Protein AF-A0A6B2XAQ6-F1 (afdb_monomer)

Radius of gyration: 24.89 Å; Cα contacts (8 Å, |Δi|>4): 214; chains: 1; bounding box: 82×46×69 Å

Secondary structure (DSSP, 8-state):
-EEEEETTEEEEE-HHHHHHHHHHHHHHHHHHHHHHHHSS-GGGTS---S---S--HHHHHHHHHHHHHTT-STT-----PPPHHHHHHHHHHHTT--HHHHHHHTT--HHHHHHHHHHHHHHHT-SSHHHHHHHHHHTTSS-GGGS---PPPS---HHHHHHHHHHHHTSSPPPPHHHHHHHHHH-TTTTS-HHHHHHHHHHTTSS-GGGSPP---TTTTTS----GGGS--PPPPP-

pLDDT: mean 72.74, std 19.46, range [31.67, 96.75]

Foldseek 3Di:
DDWDQDPNDTDDDDPVVVVVVVVVVVVVVVVVVVVVVVPPDPVVVPDPPDDDPDDPPVVVVVVVVVVVVVCDDPPDRPLPDQDPLLLQLLLCLLLQHDLVRSCVVVVHDSVVSVVSLVSLCLSLLHDDSLLSNLSCVLVVVHDLVPRPDPADPPDFPPVNLVVLLCVNQVVDDADDPVVLVVVCVVGVLSVGHSNNSSSNCVNVVVDDSVSHDDNPVPVVVVPPPDPPVPPDDDDDDDD

Nearest PDB structures (foldseek):
  6jqs-assembly1_A  TM=9.851E-01  e=3.508E-02  Paenisporosarcina sp. TG-14
  7x1k-assembly1_B  TM=9.589E-01  e=3.331E-02  Listeria monocytogenes
  6ugl-assembly1_A  TM=8.948E-01  e=4.544E-02  Vibrio cholerae O1 str. 2010EL-1786
  2q0o-assembly1_B  TM=6.899E-01  e=3.003E-02  Sinorhizobium fredii NGR234
  3qp6-assembly1_A-2  TM=7.424E-01  e=7.242E-02  Chromobacterium violaceum

Mean predicted aligned error: 17.5 Å

Sequence (239 aa):
MVFNKDRGRWQRRCRPCALARKRKYYQRQAEARARMARVRPWWEQLEWTGPHRADNPWKRTRRRKRSAQNYKVNGHPIAYKVSAQQVLYLQGLADGLTLDEIAERENVTLNTVHNGLGEARIKYGVSSNAAAVAQGLKRGVLKADRVTARRLPARVPRAAVEDVRALVRGERLPHKAHAARIWQTLDPLMSWTEAHAVSVLWAAGRLTSRHVPQTRNRYRRRRTKPTEDAATWKAPAHL

Structure (mmCIF, N/CA/C/O backbone):
data_AF-A0A6B2XAQ6-F1
#
_entry.id   AF-A0A6B2XAQ6-F1
#
loop_
_atom_site.group_PDB
_atom_site.id
_atom_site.type_symbol
_atom_site.label_atom_id
_atom_site.label_alt_id
_atom_site.label_comp_id
_atom_site.label_asym_id
_atom_site.label_entity_id
_atom_site.label_seq_id
_atom_site.pdbx_PDB_ins_code
_atom_site.Cartn_x
_atom_site.Cartn_y
_atom_site.Cartn_z
_atom_site.occupancy
_atom_site.B_iso_or_equiv
_atom_site.auth_seq_id
_atom_site.auth_comp_id
_atom_site.auth_asym_id
_atom_site.auth_atom_id
_atom_site.pdbx_PDB_model_num
ATOM 1 N N . MET A 1 1 ? 9.030 -10.945 -39.520 1.00 64.69 1 MET A N 1
ATOM 2 C CA . MET A 1 1 ? 9.994 -10.014 -38.875 1.00 64.69 1 MET A CA 1
ATOM 3 C C . MET A 1 1 ? 9.793 -10.039 -37.364 1.00 64.69 1 MET A C 1
ATOM 5 O O . MET A 1 1 ? 8.713 -10.420 -36.940 1.00 64.69 1 MET A O 1
ATOM 9 N N . VAL A 1 2 ? 10.799 -9.685 -36.557 1.00 75.56 2 VAL A N 1
ATOM 10 C CA . VAL A 1 2 ? 10.688 -9.631 -35.084 1.00 75.56 2 VAL A CA 1
ATOM 11 C C . VAL A 1 2 ? 11.048 -8.226 -34.607 1.00 75.56 2 VAL A C 1
ATOM 13 O O . VAL A 1 2 ? 12.069 -7.674 -35.026 1.00 75.56 2 VAL A O 1
ATOM 16 N N . PHE A 1 3 ? 10.217 -7.658 -33.735 1.00 70.81 3 PHE A N 1
ATOM 17 C CA . PHE A 1 3 ? 10.512 -6.413 -33.033 1.00 70.81 3 PHE A CA 1
ATOM 18 C C . PHE A 1 3 ? 11.277 -6.735 -31.760 1.00 70.81 3 PHE A C 1
ATOM 20 O O . PHE A 1 3 ? 10.849 -7.574 -30.969 1.00 70.81 3 PHE A O 1
ATOM 27 N N . ASN A 1 4 ? 12.423 -6.093 -31.569 1.00 70.50 4 ASN A N 1
ATOM 28 C CA . ASN A 1 4 ? 13.203 -6.270 -30.354 1.00 70.50 4 ASN A CA 1
ATOM 29 C C . ASN A 1 4 ? 13.675 -4.911 -29.843 1.00 70.50 4 ASN A C 1
ATOM 31 O O . ASN A 1 4 ? 14.058 -4.044 -30.634 1.00 70.50 4 ASN A O 1
ATOM 35 N N . LYS A 1 5 ? 13.620 -4.725 -28.525 1.00 70.44 5 LYS A N 1
ATOM 36 C CA . LYS A 1 5 ? 14.019 -3.481 -27.871 1.00 70.44 5 LYS A CA 1
ATOM 37 C C . LYS A 1 5 ? 15.501 -3.578 -27.523 1.00 70.44 5 LYS A C 1
ATOM 39 O O . LYS A 1 5 ? 15.894 -4.390 -26.690 1.00 70.44 5 LYS A O 1
ATOM 44 N N . ASP A 1 6 ? 16.324 -2.766 -28.175 1.00 72.75 6 ASP A N 1
ATOM 45 C CA . ASP A 1 6 ? 17.773 -2.728 -27.976 1.00 72.75 6 ASP A CA 1
ATOM 46 C C . ASP A 1 6 ? 18.192 -1.314 -27.569 1.00 72.75 6 ASP A C 1
ATOM 48 O O . ASP A 1 6 ? 17.862 -0.344 -28.251 1.00 72.75 6 ASP A O 1
ATOM 52 N N . ARG A 1 7 ? 18.871 -1.184 -26.420 1.00 73.88 7 ARG A N 1
ATOM 53 C CA . ARG A 1 7 ? 19.277 0.109 -25.825 1.00 73.88 7 ARG A CA 1
ATOM 54 C C . ARG A 1 7 ? 18.156 1.165 -25.803 1.00 73.88 7 ARG A C 1
ATOM 56 O O . ARG A 1 7 ? 18.383 2.338 -26.074 1.00 73.88 7 ARG A O 1
ATOM 63 N N . GLY A 1 8 ? 16.930 0.733 -25.512 1.00 75.19 8 GLY A N 1
ATOM 64 C CA . GLY A 1 8 ? 15.763 1.614 -25.422 1.00 75.19 8 GLY A CA 1
ATOM 65 C C . GLY A 1 8 ? 15.059 1.923 -26.748 1.00 75.19 8 GLY A C 1
ATOM 66 O O . GLY A 1 8 ? 13.958 2.459 -26.698 1.00 75.19 8 GLY A O 1
ATOM 67 N N . ARG A 1 9 ? 15.603 1.533 -27.911 1.00 76.44 9 ARG A N 1
ATOM 68 C CA . ARG A 1 9 ? 14.954 1.733 -29.221 1.00 76.44 9 ARG A CA 1
ATOM 69 C C . ARG A 1 9 ? 14.379 0.428 -29.765 1.00 76.44 9 ARG A C 1
ATOM 71 O O . ARG A 1 9 ? 14.998 -0.633 -29.656 1.00 76.44 9 ARG A O 1
ATOM 78 N N . TRP A 1 10 ? 13.199 0.506 -30.371 1.00 79.25 10 TRP A N 1
ATOM 79 C CA . TRP A 1 10 ? 12.602 -0.617 -31.089 1.00 79.25 10 TRP A CA 1
ATOM 80 C C . TRP A 1 10 ? 13.261 -0.763 -32.454 1.00 79.25 10 TRP A C 1
ATOM 82 O O . TRP A 1 10 ? 13.276 0.172 -33.247 1.00 79.25 10 TRP A O 1
ATOM 92 N N . GLN A 1 11 ? 13.812 -1.942 -32.730 1.00 82.06 11 GLN A N 1
ATOM 93 C CA . GLN A 1 11 ? 14.412 -2.249 -34.023 1.00 82.06 11 GLN A CA 1
ATOM 94 C C . GLN A 1 11 ? 13.675 -3.415 -34.674 1.00 82.06 11 GLN A C 1
ATOM 96 O O . GLN A 1 11 ? 13.443 -4.451 -34.040 1.00 82.06 11 GLN A O 1
ATOM 101 N N . ARG A 1 12 ? 13.341 -3.259 -35.959 1.00 84.50 12 ARG A N 1
ATOM 102 C CA . ARG A 1 12 ? 12.874 -4.363 -36.800 1.00 84.50 12 ARG A CA 1
ATOM 103 C C . ARG A 1 12 ? 14.077 -5.179 -37.241 1.00 84.50 12 ARG A C 1
ATOM 105 O O . ARG A 1 12 ? 15.042 -4.638 -37.772 1.00 84.50 12 ARG A O 1
ATOM 112 N N . ARG A 1 13 ? 14.031 -6.491 -37.015 1.00 79.12 13 ARG A N 1
ATOM 113 C CA . ARG A 1 13 ? 15.065 -7.414 -37.493 1.00 79.12 13 ARG A CA 1
ATOM 114 C C . ARG A 1 13 ? 14.444 -8.634 -38.151 1.00 79.12 13 ARG A C 1
ATOM 116 O O . ARG A 1 13 ? 13.340 -9.073 -37.809 1.00 79.12 13 ARG A O 1
ATOM 123 N N . CYS A 1 14 ? 15.191 -9.214 -39.083 1.00 89.56 14 CYS A N 1
ATOM 124 C CA . CYS A 1 14 ? 14.870 -10.522 -39.626 1.00 89.56 14 CYS A CA 1
ATOM 125 C C . CYS A 1 14 ? 14.908 -11.581 -38.501 1.00 89.56 14 CYS A C 1
ATOM 127 O O . CYS A 1 14 ? 15.696 -11.467 -37.556 1.00 89.56 14 CYS A O 1
ATOM 129 N N . ARG A 1 15 ? 14.049 -12.608 -38.564 1.00 81.06 15 ARG A N 1
ATOM 130 C CA . ARG A 1 15 ? 13.982 -13.661 -37.529 1.00 81.06 15 ARG A CA 1
ATOM 131 C C . ARG A 1 15 ? 15.334 -14.386 -37.346 1.00 81.06 15 ARG A C 1
ATOM 133 O O . ARG A 1 15 ? 15.758 -14.504 -36.194 1.00 81.06 15 ARG A O 1
ATOM 140 N N . PRO A 1 16 ? 16.068 -14.763 -38.413 1.00 89.44 16 PRO A N 1
ATOM 141 C CA . PRO A 1 16 ? 17.423 -15.314 -38.286 1.00 89.44 16 PRO A CA 1
ATOM 142 C C . PRO A 1 16 ? 18.398 -14.371 -37.563 1.00 89.44 16 PRO A C 1
ATOM 144 O O . PRO A 1 16 ? 19.118 -14.785 -36.655 1.00 89.44 16 PRO A O 1
ATOM 147 N N . CYS A 1 17 ? 18.349 -13.076 -37.885 1.00 85.94 17 CYS A N 1
ATOM 148 C CA . CYS A 1 17 ? 19.189 -12.032 -37.301 1.00 85.94 17 CYS A CA 1
ATOM 149 C C . CYS A 1 17 ? 18.971 -11.899 -35.782 1.00 85.94 17 CYS A C 1
ATOM 151 O O . CYS A 1 17 ? 19.918 -11.740 -35.007 1.00 85.94 17 CYS A O 1
ATOM 153 N N . ALA A 1 18 ? 17.711 -11.965 -35.338 1.00 79.50 18 ALA A N 1
ATOM 154 C CA . ALA A 1 18 ? 17.356 -11.916 -33.922 1.00 79.50 18 ALA A CA 1
ATOM 155 C C . ALA A 1 18 ? 17.836 -13.171 -33.171 1.00 79.50 18 ALA A C 1
ATOM 157 O O . ALA A 1 18 ? 18.378 -13.062 -32.067 1.00 79.50 18 ALA A O 1
ATOM 158 N N . LEU A 1 19 ? 17.693 -14.351 -33.785 1.00 83.62 19 LEU A N 1
ATOM 159 C CA . LEU A 1 19 ? 18.130 -15.625 -33.211 1.00 83.62 19 LEU A CA 1
ATOM 160 C C . LEU A 1 19 ? 19.656 -15.713 -33.081 1.00 83.62 19 LEU A C 1
ATOM 162 O O . LEU A 1 19 ? 20.149 -16.071 -32.011 1.00 83.62 19 LEU A O 1
ATOM 166 N N . ALA A 1 20 ? 20.410 -15.318 -34.111 1.00 87.75 20 ALA A N 1
ATOM 167 C CA . ALA A 1 20 ? 21.874 -15.304 -34.078 1.00 87.75 20 ALA A CA 1
ATOM 168 C C . ALA A 1 20 ? 22.415 -14.402 -32.956 1.00 87.75 20 ALA A C 1
ATOM 170 O O . ALA A 1 20 ? 23.333 -14.771 -32.220 1.00 87.75 20 ALA A O 1
ATOM 171 N N . ARG A 1 21 ? 21.797 -13.233 -32.756 1.00 82.69 21 ARG A N 1
ATOM 172 C CA . ARG A 1 21 ? 22.172 -12.319 -31.672 1.00 82.69 21 ARG A CA 1
ATOM 173 C C . ARG A 1 21 ? 21.822 -12.873 -30.291 1.00 82.69 21 ARG A C 1
ATOM 175 O O . ARG A 1 21 ? 22.625 -12.743 -29.369 1.00 82.69 21 ARG A O 1
ATOM 182 N N . LYS A 1 22 ? 20.657 -13.515 -30.152 1.00 81.94 22 LYS A N 1
ATOM 183 C CA . LYS A 1 22 ? 20.241 -14.181 -28.909 1.00 81.94 22 LYS A CA 1
ATOM 184 C C . LYS A 1 22 ? 21.219 -15.303 -28.532 1.00 81.94 22 LYS A C 1
ATOM 186 O O . LYS A 1 22 ? 21.624 -15.378 -27.376 1.00 81.94 22 LYS A O 1
ATOM 191 N N . ARG A 1 23 ? 21.684 -16.096 -29.508 1.00 90.56 23 ARG A N 1
ATOM 192 C CA . ARG A 1 23 ? 22.744 -17.106 -29.313 1.00 90.56 23 ARG A CA 1
ATOM 193 C C . ARG A 1 23 ? 24.054 -16.475 -28.825 1.00 90.56 23 ARG A C 1
ATOM 195 O O . ARG A 1 23 ? 24.547 -16.876 -27.776 1.00 90.56 23 ARG A O 1
ATOM 202 N N . LYS A 1 24 ? 24.550 -15.422 -29.494 1.00 90.19 24 LYS A N 1
ATOM 203 C CA . LYS A 1 24 ? 25.762 -14.688 -29.062 1.00 90.19 24 LYS A CA 1
ATOM 204 C C . LYS A 1 24 ? 25.646 -14.124 -27.640 1.00 90.19 24 LYS A C 1
ATOM 206 O O . LYS A 1 24 ? 26.621 -14.130 -26.897 1.00 90.19 24 LYS A O 1
ATOM 211 N N . TYR A 1 25 ? 24.468 -13.636 -27.242 1.00 85.69 25 TYR A N 1
ATOM 212 C CA . TYR A 1 25 ? 24.235 -13.143 -25.880 1.00 85.69 25 TYR A CA 1
ATOM 213 C C . TYR A 1 25 ? 24.382 -14.251 -24.829 1.00 85.69 25 TYR A C 1
ATOM 215 O O . TYR A 1 25 ? 25.097 -14.067 -23.843 1.00 85.69 25 TYR A O 1
ATOM 223 N N . TYR A 1 26 ? 23.742 -15.405 -25.044 1.00 86.06 26 TYR A N 1
ATOM 224 C CA . TYR A 1 26 ? 23.856 -16.531 -24.115 1.00 86.06 26 TYR A CA 1
ATOM 225 C C . TYR A 1 26 ? 25.260 -17.126 -24.088 1.00 86.06 26 TYR A C 1
ATOM 227 O O . TYR A 1 26 ? 25.729 -17.486 -23.014 1.00 86.06 26 TYR A O 1
ATOM 235 N N . GLN A 1 27 ? 25.951 -17.156 -25.227 1.00 91.56 27 GLN A N 1
ATOM 236 C CA . GLN A 1 27 ? 27.343 -17.590 -25.299 1.00 91.56 27 GLN A CA 1
ATOM 237 C C . GLN A 1 27 ? 28.254 -16.689 -24.454 1.00 91.56 27 GLN A C 1
ATOM 239 O O . GLN A 1 27 ? 28.968 -17.190 -23.593 1.00 91.56 27 GLN A O 1
ATOM 244 N N . ARG A 1 28 ? 28.128 -15.358 -24.570 1.00 89.25 28 ARG A N 1
ATOM 245 C CA . ARG A 1 28 ? 28.861 -14.413 -23.704 1.00 89.25 28 ARG A CA 1
ATOM 246 C C . ARG A 1 28 ? 28.524 -14.582 -22.223 1.00 89.25 28 ARG A C 1
ATOM 248 O O . ARG A 1 28 ? 29.402 -14.443 -21.378 1.00 89.25 28 ARG A O 1
ATOM 255 N N . GLN A 1 29 ? 27.266 -14.874 -21.883 1.00 85.81 29 GLN A N 1
ATOM 256 C CA . GLN A 1 29 ? 26.908 -15.190 -20.497 1.00 85.81 29 GLN A CA 1
ATOM 257 C C . GLN A 1 29 ? 27.551 -16.496 -20.018 1.00 85.81 29 GLN A C 1
ATOM 259 O O . GLN A 1 29 ? 28.002 -16.556 -18.875 1.00 85.81 29 GLN A O 1
ATOM 264 N N . ALA A 1 30 ? 27.585 -17.531 -20.858 1.00 82.69 30 ALA A N 1
ATOM 265 C CA . ALA A 1 30 ? 28.213 -18.807 -20.539 1.00 82.69 30 ALA A CA 1
ATOM 266 C C . ALA A 1 30 ? 29.727 -18.642 -20.348 1.00 82.69 30 ALA A C 1
ATOM 268 O O . ALA A 1 30 ? 30.262 -19.094 -19.341 1.00 82.69 30 ALA A O 1
ATOM 269 N N . GLU A 1 31 ? 30.392 -17.901 -21.233 1.00 88.00 31 GLU A N 1
ATOM 270 C CA . GLU A 1 31 ? 31.812 -17.549 -21.124 1.00 88.00 31 GLU A CA 1
ATOM 271 C C . GLU A 1 31 ? 32.101 -16.720 -19.868 1.00 88.00 31 GLU A C 1
ATOM 273 O O . GLU A 1 31 ? 33.045 -17.013 -19.140 1.00 88.00 31 GLU A O 1
ATOM 278 N N . ALA A 1 32 ? 31.265 -15.727 -19.547 1.00 76.94 32 ALA A N 1
ATOM 279 C CA . ALA A 1 32 ? 31.405 -14.946 -18.318 1.00 76.94 32 ALA A CA 1
ATOM 280 C C . ALA A 1 32 ? 31.245 -15.817 -17.060 1.00 76.94 32 ALA A C 1
ATOM 282 O O . ALA A 1 32 ? 31.991 -15.650 -16.095 1.00 76.94 32 ALA A O 1
ATOM 283 N N . ARG A 1 33 ? 30.308 -16.776 -17.069 1.00 79.56 33 ARG A N 1
ATOM 284 C CA . ARG A 1 33 ? 30.145 -17.759 -15.985 1.00 79.56 33 ARG A CA 1
ATOM 285 C C . ARG A 1 33 ? 31.349 -18.694 -15.884 1.00 79.56 33 ARG A C 1
ATOM 287 O O . ARG A 1 33 ? 31.831 -18.911 -14.779 1.00 79.56 33 ARG A O 1
ATOM 294 N N . ALA A 1 34 ? 31.862 -19.190 -17.008 1.00 78.50 34 ALA A N 1
ATOM 295 C CA . ALA A 1 34 ? 33.047 -20.043 -17.053 1.00 78.50 34 ALA A CA 1
ATOM 296 C C . ALA A 1 34 ? 34.303 -19.298 -16.571 1.00 78.50 34 ALA A C 1
ATOM 298 O O . ALA A 1 34 ? 35.088 -19.837 -15.797 1.00 78.50 34 ALA A O 1
ATOM 299 N N . ARG A 1 35 ? 34.463 -18.024 -16.947 1.00 78.75 35 ARG A N 1
ATOM 300 C CA . ARG A 1 35 ? 35.552 -17.165 -16.466 1.00 78.75 35 ARG A CA 1
ATOM 301 C C . ARG A 1 35 ? 35.444 -16.909 -14.965 1.00 78.75 35 ARG A C 1
ATOM 303 O O . ARG A 1 35 ? 36.442 -17.033 -14.266 1.00 78.75 35 ARG A O 1
ATOM 310 N N . MET A 1 36 ? 34.246 -16.623 -14.452 1.00 69.00 36 MET A N 1
ATOM 311 C CA . MET A 1 36 ? 34.025 -16.519 -13.004 1.00 69.00 36 MET A CA 1
ATOM 312 C C . MET A 1 36 ? 34.293 -17.842 -12.276 1.00 69.00 36 MET A C 1
ATOM 314 O O . MET A 1 36 ? 34.779 -17.810 -11.153 1.00 69.00 36 MET A O 1
ATOM 318 N N . ALA A 1 37 ? 34.028 -18.991 -12.904 1.00 66.38 37 ALA A N 1
ATOM 319 C CA . ALA A 1 37 ? 34.359 -20.297 -12.339 1.00 66.38 37 ALA A CA 1
ATOM 320 C C . ALA A 1 37 ? 35.877 -20.556 -12.285 1.00 66.38 37 ALA A C 1
ATOM 322 O O . ALA A 1 37 ? 36.333 -21.170 -11.329 1.00 66.38 37 ALA A O 1
ATOM 323 N N . ARG A 1 38 ? 36.661 -20.049 -13.251 1.00 67.06 38 ARG A N 1
ATOM 324 C CA . ARG A 1 38 ? 38.137 -20.163 -13.268 1.00 67.06 38 ARG A CA 1
ATOM 325 C C . ARG A 1 38 ? 38.853 -19.212 -12.304 1.00 67.06 38 ARG A C 1
ATOM 327 O O . ARG A 1 38 ? 39.952 -19.517 -11.872 1.00 67.06 38 ARG A O 1
ATOM 334 N N . VAL A 1 39 ? 38.253 -18.063 -11.983 1.00 62.12 39 VAL A N 1
ATOM 335 C CA . VAL A 1 39 ? 38.817 -17.061 -11.047 1.00 62.12 39 VAL A CA 1
ATOM 336 C C . VAL A 1 39 ? 38.389 -17.334 -9.594 1.00 62.12 39 VAL A C 1
ATOM 338 O O . VAL A 1 39 ? 38.764 -16.602 -8.680 1.00 62.12 39 VAL A O 1
ATOM 341 N N . ARG A 1 40 ? 37.616 -18.400 -9.344 1.00 52.88 40 ARG A N 1
ATOM 342 C CA . ARG A 1 40 ? 37.357 -18.852 -7.974 1.00 52.88 40 ARG A CA 1
ATOM 343 C C . ARG A 1 40 ? 38.651 -19.412 -7.385 1.00 52.88 40 ARG A C 1
ATOM 345 O O . ARG A 1 40 ? 39.207 -20.341 -7.966 1.00 52.88 40 ARG A O 1
ATOM 352 N N . PRO A 1 41 ? 39.145 -18.864 -6.266 1.00 56.59 41 PRO A N 1
ATOM 353 C CA . PRO A 1 41 ? 40.357 -19.375 -5.655 1.00 56.59 41 PRO A CA 1
ATOM 354 C C . PRO A 1 41 ? 40.122 -20.810 -5.161 1.00 56.59 41 PRO A C 1
ATOM 356 O O . PRO A 1 41 ? 39.038 -21.126 -4.672 1.00 56.59 41 PRO A O 1
ATOM 359 N N . TRP A 1 42 ? 41.147 -21.655 -5.295 1.00 49.56 42 TRP A N 1
ATOM 360 C CA . TRP A 1 42 ? 41.202 -23.070 -4.883 1.00 49.56 42 TRP A CA 1
ATOM 361 C C . TRP A 1 42 ? 40.481 -23.342 -3.559 1.00 49.56 42 TRP A C 1
ATOM 363 O O . TRP A 1 42 ? 39.771 -24.335 -3.437 1.00 49.56 42 TRP A O 1
ATOM 373 N N . TRP A 1 43 ? 40.615 -22.476 -2.554 1.00 49.94 43 TRP A N 1
ATOM 374 C CA . TRP A 1 43 ? 40.012 -22.695 -1.235 1.00 49.94 43 TRP A CA 1
ATOM 375 C C . TRP A 1 43 ? 38.469 -22.626 -1.220 1.00 49.94 43 TRP A C 1
ATOM 377 O O . TRP A 1 43 ? 37.865 -23.083 -0.259 1.00 49.94 43 TRP A O 1
ATOM 387 N N . GLU A 1 44 ? 37.804 -22.150 -2.284 1.00 52.50 44 GLU A N 1
ATOM 388 C CA . GLU A 1 44 ? 36.347 -22.322 -2.473 1.00 52.50 44 GLU A CA 1
ATOM 389 C C . GLU A 1 44 ? 35.959 -23.684 -3.098 1.00 52.50 44 GLU A C 1
ATOM 391 O O . GLU A 1 44 ? 34.768 -23.976 -3.205 1.00 52.50 44 GLU A O 1
ATOM 396 N N . GLN A 1 45 ? 36.919 -24.512 -3.530 1.00 50.44 45 GLN A N 1
ATOM 397 C CA . GLN A 1 45 ? 36.667 -25.857 -4.076 1.00 50.44 45 GLN A CA 1
ATOM 398 C C . GLN A 1 45 ? 36.778 -26.975 -3.027 1.00 50.44 45 GLN A C 1
ATOM 400 O O . GLN A 1 45 ? 36.245 -28.053 -3.268 1.00 50.44 45 GLN A O 1
ATOM 405 N N . LEU A 1 46 ? 37.408 -26.732 -1.869 1.00 45.66 46 LEU A N 1
ATOM 406 C CA . LEU A 1 46 ? 37.671 -27.778 -0.867 1.00 45.66 46 LEU A CA 1
ATOM 407 C C . LEU A 1 46 ? 36.565 -28.027 0.168 1.00 45.66 46 LEU A C 1
ATOM 409 O O . LEU A 1 46 ? 36.688 -28.957 0.952 1.00 45.66 46 LEU A O 1
ATOM 413 N N . GLU A 1 47 ? 35.446 -27.308 0.145 1.00 46.66 47 GLU A N 1
ATOM 414 C CA . GLU A 1 47 ? 34.310 -27.636 1.017 1.00 46.66 47 GLU A CA 1
ATOM 415 C C . GLU A 1 47 ? 32.989 -27.397 0.292 1.00 46.66 47 GLU A C 1
ATOM 417 O O . GLU A 1 47 ? 32.409 -26.313 0.368 1.00 46.66 47 GLU A O 1
ATOM 422 N N . TRP A 1 48 ? 32.484 -28.400 -0.436 1.00 43.25 48 TRP A N 1
ATOM 423 C CA . TRP A 1 48 ? 31.097 -28.344 -0.907 1.00 43.25 48 TRP A CA 1
ATOM 424 C C . TRP A 1 48 ? 30.439 -29.714 -1.108 1.00 43.25 48 TRP A C 1
ATOM 426 O O . TRP A 1 48 ? 30.053 -30.097 -2.208 1.00 43.25 48 TRP A O 1
ATOM 436 N N . THR A 1 49 ? 30.225 -30.416 0.005 1.00 45.34 49 THR A N 1
ATOM 437 C CA . THR A 1 49 ? 29.267 -31.529 0.125 1.00 45.34 49 THR A CA 1
ATOM 438 C C . THR A 1 49 ? 28.301 -31.273 1.288 1.00 45.34 49 THR A C 1
ATOM 440 O O . THR A 1 49 ? 28.250 -32.028 2.253 1.00 45.34 49 THR A O 1
ATOM 443 N N . GLY A 1 50 ? 27.539 -30.171 1.231 1.00 41.38 50 GLY A N 1
ATOM 444 C CA . GLY A 1 50 ? 26.546 -29.834 2.260 1.00 41.38 50 GLY A CA 1
ATOM 445 C C . GLY A 1 50 ? 25.397 -28.946 1.747 1.00 41.38 50 GLY A C 1
ATOM 446 O O . GLY A 1 50 ? 25.645 -27.993 1.001 1.00 41.38 50 GLY A O 1
ATOM 447 N N . PRO A 1 51 ? 24.129 -29.209 2.127 1.00 46.09 51 PRO A N 1
ATOM 448 C CA . PRO A 1 51 ? 22.960 -28.567 1.534 1.00 46.09 51 PRO A CA 1
ATOM 449 C C . PRO A 1 51 ? 22.559 -27.279 2.271 1.00 46.09 51 PRO A C 1
ATOM 451 O O . PRO A 1 51 ? 21.542 -27.261 2.942 1.00 46.09 51 PRO A O 1
ATOM 454 N N . HIS A 1 52 ? 23.277 -26.159 2.125 1.00 42.19 52 HIS A N 1
ATOM 455 C CA . HIS A 1 52 ? 22.752 -24.859 2.588 1.00 42.19 52 HIS A CA 1
ATOM 456 C C . HIS A 1 52 ? 23.235 -23.675 1.740 1.00 42.19 52 HIS A C 1
ATOM 458 O O . HIS A 1 52 ? 24.328 -23.143 1.899 1.00 42.19 52 HIS A O 1
ATOM 464 N N . ARG A 1 53 ? 22.358 -23.179 0.859 1.00 42.97 53 ARG A N 1
ATOM 465 C CA . ARG A 1 53 ? 22.590 -21.972 0.040 1.00 42.97 53 ARG A CA 1
ATOM 466 C C . ARG A 1 53 ? 22.177 -20.658 0.732 1.00 42.97 53 ARG A C 1
ATOM 468 O O . ARG A 1 53 ? 22.024 -19.647 0.049 1.00 42.97 53 ARG A O 1
ATOM 475 N N . ALA A 1 54 ? 21.965 -20.646 2.053 1.00 46.06 54 ALA A N 1
ATOM 476 C CA . ALA A 1 54 ? 21.285 -19.537 2.741 1.00 46.06 54 ALA A CA 1
ATOM 477 C C . ALA A 1 54 ? 22.158 -18.641 3.642 1.00 46.06 54 ALA A C 1
ATOM 479 O O . ALA A 1 54 ? 21.767 -17.497 3.880 1.00 46.06 54 ALA A O 1
ATOM 480 N N . ASP A 1 55 ? 23.343 -19.062 4.091 1.00 48.97 55 ASP A N 1
ATOM 481 C CA . ASP A 1 55 ? 24.059 -18.333 5.147 1.00 48.97 55 ASP A CA 1
ATOM 482 C C . ASP A 1 55 ? 25.539 -18.115 4.823 1.00 48.97 55 ASP A C 1
ATOM 484 O O . ASP A 1 55 ? 26.419 -18.756 5.377 1.00 48.97 55 ASP A O 1
ATOM 488 N N . ASN A 1 56 ? 25.838 -17.143 3.952 1.00 42.47 56 ASN A N 1
ATOM 489 C CA . ASN A 1 56 ? 27.183 -16.561 3.916 1.00 42.47 56 ASN A CA 1
ATOM 490 C C . ASN A 1 56 ? 27.234 -15.340 4.871 1.00 42.47 56 ASN A C 1
ATOM 492 O O . ASN A 1 56 ? 26.689 -14.274 4.533 1.00 42.47 56 ASN A O 1
ATOM 496 N N . PRO A 1 57 ? 27.851 -15.460 6.064 1.00 48.66 57 PRO A N 1
ATOM 497 C CA . PRO A 1 57 ? 27.824 -14.434 7.111 1.00 48.66 57 PRO A CA 1
ATOM 498 C C . PRO A 1 57 ? 28.506 -13.122 6.690 1.00 48.66 57 PRO A C 1
ATOM 500 O O . PRO A 1 57 ? 28.049 -12.038 7.067 1.00 48.66 57 PRO A O 1
ATOM 503 N N . TRP A 1 58 ? 29.512 -13.183 5.813 1.00 40.97 58 TRP A N 1
ATOM 504 C CA . TRP A 1 58 ? 30.263 -12.015 5.338 1.00 40.97 58 TRP A CA 1
ATOM 505 C C . TRP A 1 58 ? 29.455 -11.116 4.389 1.00 40.97 58 TRP A C 1
ATOM 507 O O . TRP A 1 58 ? 29.572 -9.885 4.414 1.00 40.97 58 TRP A O 1
ATOM 517 N N . LYS A 1 59 ? 28.550 -11.701 3.589 1.00 45.00 59 LYS A N 1
ATOM 518 C CA . LYS A 1 59 ? 27.617 -10.923 2.751 1.00 45.00 59 LYS A CA 1
ATOM 519 C C . LYS A 1 59 ? 26.543 -10.225 3.595 1.00 45.00 59 LYS A C 1
ATOM 521 O O . LYS A 1 59 ? 26.134 -9.110 3.260 1.00 45.00 59 LYS A O 1
ATOM 526 N N . ARG A 1 60 ? 26.118 -10.826 4.717 1.00 48.34 60 ARG A N 1
ATOM 527 C CA . ARG A 1 60 ? 25.180 -10.206 5.676 1.00 48.34 60 ARG A CA 1
ATOM 528 C C . ARG A 1 60 ? 25.803 -9.013 6.401 1.00 48.34 60 ARG A C 1
ATOM 530 O O . ARG A 1 60 ? 25.132 -7.991 6.551 1.00 48.34 60 ARG A O 1
ATOM 537 N N . THR A 1 61 ? 27.059 -9.105 6.829 1.00 47.97 61 THR A N 1
ATOM 538 C CA . THR A 1 61 ? 27.719 -8.043 7.608 1.00 47.97 61 THR A CA 1
ATOM 539 C C . THR A 1 61 ? 28.032 -6.801 6.772 1.00 47.97 61 THR A C 1
ATOM 541 O O . THR A 1 61 ? 27.728 -5.694 7.222 1.00 47.97 61 THR A O 1
ATOM 544 N N . ARG A 1 62 ? 28.515 -6.935 5.526 1.00 43.66 62 ARG A N 1
ATOM 545 C CA . ARG A 1 62 ? 28.745 -5.769 4.639 1.00 43.66 62 ARG A CA 1
ATOM 546 C C . ARG A 1 62 ? 27.453 -5.040 4.249 1.00 43.66 62 ARG A C 1
ATOM 548 O O . ARG A 1 62 ? 27.420 -3.809 4.270 1.00 43.66 62 ARG A O 1
ATOM 555 N N . ARG A 1 63 ? 26.368 -5.770 3.956 1.00 46.69 63 ARG A N 1
ATOM 556 C CA . ARG A 1 63 ? 25.061 -5.166 3.622 1.00 46.69 63 ARG A CA 1
ATOM 557 C C . ARG A 1 63 ? 24.432 -4.457 4.832 1.00 46.69 63 ARG A C 1
ATOM 559 O O . ARG A 1 63 ? 23.853 -3.388 4.672 1.00 46.69 63 ARG A O 1
ATOM 566 N N . ARG A 1 64 ? 24.612 -5.008 6.043 1.00 46.69 64 ARG A N 1
ATOM 567 C CA . ARG A 1 64 ? 24.160 -4.405 7.313 1.00 46.69 64 ARG A CA 1
ATOM 568 C C . ARG A 1 64 ? 24.962 -3.168 7.723 1.00 46.69 64 ARG A C 1
ATOM 570 O O . ARG A 1 64 ? 24.365 -2.227 8.236 1.00 46.69 64 ARG A O 1
ATOM 577 N N . LYS A 1 65 ? 26.281 -3.140 7.490 1.00 40.16 65 LYS A N 1
ATOM 578 C CA . LYS A 1 65 ? 27.120 -1.970 7.808 1.00 40.16 65 LYS A CA 1
ATOM 579 C C . LYS A 1 65 ? 26.808 -0.775 6.896 1.00 40.16 65 LYS A C 1
ATOM 581 O O . LYS A 1 65 ? 26.572 0.308 7.417 1.00 40.16 65 LYS A O 1
ATOM 586 N N . ARG A 1 66 ? 26.649 -0.983 5.578 1.00 43.50 66 ARG A N 1
ATOM 587 C CA . ARG A 1 66 ? 26.226 0.091 4.651 1.00 43.50 66 ARG A CA 1
ATOM 588 C C . ARG A 1 66 ? 24.822 0.623 4.929 1.00 43.50 66 ARG A C 1
ATOM 590 O O . ARG A 1 66 ? 24.622 1.826 4.829 1.00 43.50 66 ARG A O 1
ATOM 597 N N . SER A 1 67 ? 23.863 -0.226 5.319 1.00 47.22 67 SER A N 1
ATOM 598 C CA . SER A 1 67 ? 22.565 0.300 5.755 1.00 47.22 67 SER A CA 1
ATOM 599 C C . SER A 1 67 ? 22.741 1.113 7.040 1.00 47.22 67 SER A C 1
ATOM 601 O O . SER A 1 67 ? 22.319 2.254 7.094 1.00 47.22 67 SER A O 1
ATOM 603 N N . ALA A 1 68 ? 23.443 0.576 8.046 1.00 39.97 68 ALA A N 1
ATOM 604 C CA . ALA A 1 68 ? 23.582 1.205 9.361 1.00 39.97 68 ALA A CA 1
ATOM 605 C C . ALA A 1 68 ? 24.347 2.544 9.374 1.00 39.97 68 ALA A C 1
ATOM 607 O O . ALA A 1 68 ? 24.027 3.395 10.205 1.00 39.97 68 ALA A O 1
ATOM 608 N N . GLN A 1 69 ? 25.333 2.735 8.491 1.00 40.38 69 GLN A N 1
ATOM 609 C CA . GLN A 1 69 ? 26.097 3.987 8.386 1.00 40.38 69 GLN A CA 1
ATOM 610 C C . GLN A 1 69 ? 25.319 5.116 7.696 1.00 40.38 69 GLN A C 1
ATOM 612 O O . GLN A 1 69 ? 25.498 6.267 8.072 1.00 40.38 69 GLN A O 1
ATOM 617 N N . ASN A 1 70 ? 24.363 4.808 6.815 1.00 42.56 70 ASN A N 1
ATOM 618 C CA . ASN A 1 70 ? 23.501 5.825 6.197 1.00 42.56 70 ASN A CA 1
ATOM 619 C C . ASN A 1 70 ? 22.383 6.351 7.125 1.00 42.56 70 ASN A C 1
ATOM 621 O O . ASN A 1 70 ? 21.608 7.208 6.715 1.00 42.56 70 ASN A O 1
ATOM 625 N N . TYR A 1 71 ? 22.273 5.857 8.367 1.00 45.03 71 TYR A N 1
ATOM 626 C CA . TYR A 1 71 ? 21.208 6.245 9.312 1.00 45.03 71 TYR A CA 1
ATOM 627 C C . TYR A 1 71 ? 21.669 7.184 10.436 1.00 45.03 71 TYR A C 1
ATOM 629 O O . TYR A 1 71 ? 20.936 7.387 11.406 1.00 45.03 71 TYR A O 1
ATOM 637 N N . LYS A 1 72 ? 22.882 7.737 10.331 1.00 36.75 72 LYS A N 1
ATOM 638 C CA . LYS A 1 72 ? 23.379 8.811 11.194 1.00 36.75 72 LYS A CA 1
ATOM 639 C C . LYS A 1 72 ? 24.030 9.883 10.321 1.00 36.75 72 LYS A C 1
ATOM 641 O O . LYS A 1 72 ? 25.178 9.729 9.931 1.00 36.75 72 LYS A O 1
ATOM 646 N N . VAL A 1 73 ? 23.310 10.968 10.056 1.00 42.16 73 VAL A N 1
ATOM 647 C CA . VAL A 1 73 ? 23.932 12.250 9.702 1.00 42.16 73 VAL A CA 1
ATOM 648 C C . VAL A 1 73 ? 24.005 13.032 11.013 1.00 42.16 73 VAL A C 1
ATOM 650 O O . VAL A 1 73 ? 22.973 13.307 11.617 1.00 42.16 73 VAL A O 1
ATOM 653 N N . ASN A 1 74 ? 25.214 13.285 11.513 1.00 41.47 74 ASN A N 1
ATOM 654 C CA . ASN A 1 74 ? 25.485 14.164 12.662 1.00 41.47 74 ASN A CA 1
ATOM 655 C C . ASN A 1 74 ? 24.745 13.841 13.978 1.00 41.47 74 ASN A C 1
ATOM 657 O O . ASN A 1 74 ? 24.320 14.739 14.688 1.00 41.47 74 ASN A O 1
ATOM 661 N N . GLY A 1 75 ? 24.565 12.565 14.337 1.00 38.03 75 GLY A N 1
ATOM 662 C CA . GLY A 1 75 ? 24.129 12.191 15.696 1.00 38.03 75 GLY A CA 1
ATOM 663 C C . GLY A 1 75 ? 22.664 12.483 16.068 1.00 38.03 75 GLY A C 1
ATOM 664 O O . GLY A 1 75 ? 22.199 11.956 17.077 1.00 38.03 75 GLY A O 1
ATOM 665 N N . HIS A 1 76 ? 21.905 13.210 15.247 1.00 31.67 76 HIS A N 1
ATOM 666 C CA . HIS A 1 76 ? 20.488 13.470 15.497 1.00 31.67 76 HIS A CA 1
ATOM 667 C C . HIS A 1 76 ? 19.601 12.319 14.988 1.00 31.67 76 HIS A C 1
ATOM 669 O O . HIS A 1 76 ? 19.809 11.812 13.878 1.00 31.67 76 HIS A O 1
ATOM 675 N N . PRO A 1 77 ? 18.592 11.872 15.764 1.00 42.66 77 PRO A N 1
ATOM 676 C CA . PRO A 1 77 ? 17.588 10.954 15.257 1.00 42.66 77 PRO A CA 1
ATOM 677 C C . PRO A 1 77 ? 16.805 11.683 14.167 1.00 42.66 77 PRO A C 1
ATOM 679 O O . PRO A 1 77 ? 16.010 12.571 14.459 1.00 42.66 77 PRO A O 1
ATOM 682 N N . ILE A 1 78 ? 17.032 11.320 12.905 1.00 46.62 78 ILE A N 1
ATOM 683 C CA . ILE A 1 78 ? 16.209 11.809 11.801 1.00 46.62 78 ILE A CA 1
ATOM 684 C C . ILE A 1 78 ? 14.770 11.424 12.154 1.00 46.62 78 ILE A C 1
ATOM 686 O O . ILE A 1 78 ? 14.429 10.240 12.225 1.00 46.62 78 ILE A O 1
ATOM 690 N N . ALA A 1 79 ? 13.921 12.413 12.428 1.00 46.47 79 ALA A N 1
ATOM 691 C CA . ALA A 1 79 ? 12.486 12.212 12.442 1.00 46.47 79 ALA A CA 1
ATOM 692 C C . ALA A 1 79 ? 12.119 11.822 11.008 1.00 46.47 79 ALA A C 1
ATOM 694 O O . ALA A 1 79 ? 11.978 12.677 10.138 1.00 46.47 79 ALA A O 1
ATOM 695 N N . TYR A 1 80 ? 12.099 10.519 10.718 1.00 59.94 80 TYR A N 1
ATOM 696 C CA . TYR A 1 80 ? 11.926 10.000 9.367 1.00 59.94 80 TYR A CA 1
ATOM 697 C C . TYR A 1 80 ? 10.482 10.219 8.909 1.00 59.94 80 TYR A C 1
ATOM 699 O O . TYR A 1 80 ? 9.659 9.301 8.892 1.00 59.94 80 TYR A O 1
ATOM 707 N N . LYS A 1 81 ? 10.163 11.460 8.542 1.00 83.81 81 LYS A N 1
ATOM 708 C CA . LYS A 1 81 ? 8.909 11.799 7.890 1.00 83.81 81 LYS A CA 1
ATOM 709 C C . LYS A 1 81 ? 8.906 11.113 6.523 1.00 83.81 81 LYS A C 1
ATOM 711 O O . LYS A 1 81 ? 9.901 11.103 5.786 1.00 83.81 81 LYS A O 1
ATOM 716 N N . VAL A 1 82 ? 7.799 10.451 6.219 1.00 88.06 82 VAL A N 1
ATOM 717 C CA . VAL A 1 82 ? 7.551 9.900 4.886 1.00 88.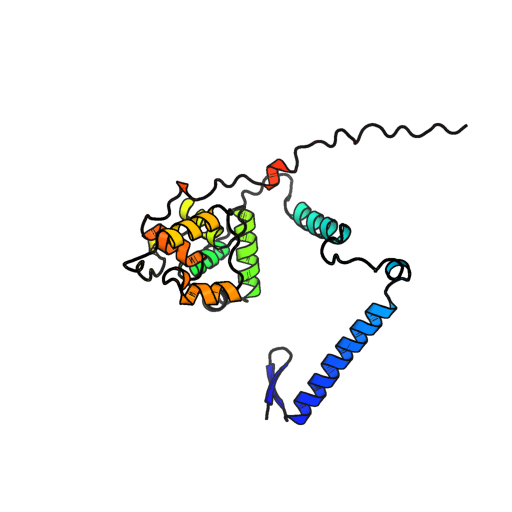06 82 VAL A CA 1
ATOM 718 C C . VAL A 1 82 ? 7.446 11.088 3.930 1.00 88.06 82 VAL A C 1
ATOM 720 O O . VAL A 1 82 ? 6.797 12.078 4.265 1.00 88.06 82 VAL A O 1
ATOM 723 N N . SER A 1 83 ? 8.171 11.049 2.808 1.00 92.62 83 SER A N 1
ATOM 724 C CA . SER A 1 83 ? 8.169 12.175 1.864 1.00 92.62 83 SER A CA 1
ATOM 725 C C . SER A 1 83 ? 6.812 12.280 1.172 1.00 92.62 83 SER A C 1
ATOM 727 O O . SER A 1 83 ? 6.107 11.279 1.060 1.00 92.62 83 SER A O 1
ATOM 729 N N . ALA A 1 84 ? 6.455 13.465 0.669 1.00 92.44 84 ALA A N 1
ATOM 730 C CA . ALA A 1 84 ? 5.203 13.654 -0.069 1.00 92.44 84 ALA A CA 1
ATOM 731 C C . ALA A 1 84 ? 5.059 12.637 -1.218 1.00 92.44 84 ALA A C 1
ATOM 733 O O . ALA A 1 84 ? 4.027 11.989 -1.342 1.00 92.44 84 ALA A O 1
ATOM 734 N N . GLN A 1 85 ? 6.143 12.382 -1.958 1.00 94.50 85 GLN A N 1
ATOM 735 C CA . GLN A 1 85 ? 6.159 11.379 -3.024 1.00 94.50 85 GLN A CA 1
ATOM 736 C C . GLN A 1 85 ? 5.869 9.956 -2.519 1.00 94.50 85 GLN A C 1
ATOM 738 O O . GLN A 1 85 ? 5.111 9.204 -3.123 1.00 94.50 85 GLN A O 1
ATOM 743 N N . GLN A 1 86 ? 6.448 9.573 -1.380 1.00 95.50 86 GLN A N 1
ATOM 744 C CA . GLN A 1 86 ? 6.190 8.267 -0.770 1.00 95.50 86 GLN A CA 1
ATOM 745 C C . GLN A 1 86 ? 4.737 8.141 -0.295 1.00 95.50 86 GLN A C 1
ATOM 747 O O . GLN A 1 86 ? 4.169 7.051 -0.358 1.00 95.50 86 GLN A O 1
ATOM 752 N N . VAL A 1 87 ? 4.135 9.245 0.157 1.00 94.06 87 VAL A N 1
ATOM 753 C CA . VAL A 1 87 ? 2.708 9.304 0.493 1.00 94.06 87 VAL A CA 1
ATOM 754 C C . VAL A 1 87 ? 1.857 9.085 -0.756 1.00 94.06 87 VAL A C 1
ATOM 756 O O . VAL A 1 87 ? 0.933 8.284 -0.689 1.00 94.06 87 VAL A O 1
ATOM 759 N N . LEU A 1 88 ? 2.196 9.697 -1.896 1.00 94.69 88 LEU A N 1
ATOM 760 C CA . LEU A 1 88 ? 1.482 9.483 -3.163 1.00 94.69 88 LEU A CA 1
ATOM 761 C C . LEU A 1 88 ? 1.534 8.019 -3.618 1.00 94.69 88 LEU A C 1
ATOM 763 O O . LEU A 1 88 ? 0.505 7.460 -3.993 1.00 94.69 88 LEU A O 1
ATOM 767 N N . TYR A 1 89 ? 2.692 7.361 -3.502 1.00 96.25 89 TYR A N 1
ATOM 768 C CA . TYR A 1 89 ? 2.817 5.933 -3.819 1.00 96.25 89 TYR A CA 1
ATOM 769 C C . TYR A 1 89 ? 1.973 5.053 -2.892 1.00 96.25 89 TYR A C 1
ATOM 771 O O . TYR A 1 89 ? 1.320 4.112 -3.341 1.00 96.25 89 TYR A O 1
ATOM 779 N N . LEU A 1 90 ? 1.972 5.347 -1.589 1.00 95.00 90 LEU A N 1
ATOM 780 C CA . LEU A 1 90 ? 1.143 4.622 -0.627 1.00 95.00 90 LEU A CA 1
ATOM 781 C C . LEU A 1 90 ? -0.349 4.883 -0.836 1.00 95.00 90 LEU A C 1
ATOM 783 O O . LEU A 1 90 ? -1.136 3.957 -0.667 1.00 95.00 90 LEU A O 1
ATOM 787 N N . GLN A 1 91 ? -0.726 6.104 -1.219 1.00 94.44 91 GLN A N 1
ATOM 788 C CA . GLN A 1 91 ? -2.100 6.439 -1.574 1.00 94.44 91 GLN A CA 1
ATOM 789 C C . GLN A 1 91 ? -2.518 5.664 -2.823 1.00 94.44 91 GLN A C 1
ATOM 791 O O . GLN A 1 91 ? -3.533 4.995 -2.775 1.00 94.44 91 GLN A O 1
ATOM 796 N N . GLY A 1 92 ? -1.690 5.611 -3.873 1.00 93.06 92 GLY A N 1
ATOM 797 C CA . GLY A 1 92 ? -1.985 4.802 -5.061 1.0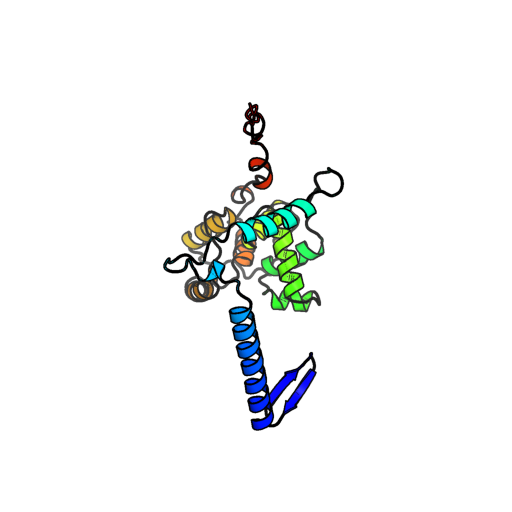0 93.06 92 GLY A CA 1
ATOM 798 C C . GLY A 1 92 ? -2.224 3.322 -4.735 1.00 93.06 92 GLY A C 1
ATOM 799 O O . GLY A 1 92 ? -3.195 2.737 -5.205 1.00 93.06 92 GLY A O 1
ATOM 800 N N . LEU A 1 93 ? -1.410 2.731 -3.851 1.00 93.06 93 LEU A N 1
ATOM 801 C CA . LEU A 1 93 ? -1.650 1.366 -3.364 1.00 93.06 93 LEU A CA 1
ATOM 802 C C . LEU A 1 93 ? -2.947 1.242 -2.558 1.00 93.06 93 LEU A C 1
ATOM 804 O O . LEU A 1 93 ? -3.646 0.236 -2.671 1.00 93.06 93 LEU A O 1
ATOM 808 N N . ALA A 1 94 ? -3.248 2.238 -1.724 1.00 91.44 94 ALA A N 1
ATOM 809 C CA . ALA A 1 94 ? -4.495 2.301 -0.978 1.00 91.44 94 ALA A CA 1
ATOM 810 C C . ALA A 1 94 ? -5.701 2.460 -1.914 1.00 91.44 94 ALA A C 1
ATOM 812 O O . ALA A 1 94 ? -6.756 1.934 -1.593 1.00 91.44 94 ALA A O 1
ATOM 813 N N . ASP A 1 95 ? -5.545 3.095 -3.073 1.00 89.00 95 ASP A N 1
ATOM 814 C CA . ASP A 1 95 ? -6.586 3.295 -4.088 1.00 89.00 95 ASP A CA 1
ATOM 815 C C . ASP A 1 95 ? -6.782 2.066 -4.995 1.00 89.00 95 ASP A C 1
ATOM 817 O O . ASP A 1 95 ? -7.678 2.057 -5.834 1.00 89.00 95 ASP A O 1
ATOM 821 N N . GLY A 1 96 ? -5.963 1.020 -4.830 1.00 87.69 96 GLY A N 1
ATOM 822 C CA . GLY A 1 96 ? -6.056 -0.207 -5.625 1.00 87.69 96 GLY A CA 1
ATOM 823 C C . GLY A 1 96 ? -5.172 -0.236 -6.863 1.00 87.69 96 GLY A C 1
ATOM 824 O O . GLY A 1 96 ? -5.194 -1.239 -7.573 1.00 87.69 96 GLY A O 1
ATOM 825 N N . LEU A 1 97 ? -4.358 0.798 -7.092 1.00 90.06 97 LEU A N 1
ATOM 826 C CA . LEU A 1 97 ? -3.440 0.832 -8.222 1.00 90.06 97 LEU A CA 1
ATOM 827 C C . LEU A 1 97 ? -2.317 -0.194 -8.060 1.00 90.06 97 LEU A C 1
ATOM 829 O O . LEU A 1 97 ? -1.756 -0.417 -6.979 1.00 90.06 97 LEU A O 1
ATOM 833 N N . THR A 1 98 ? -1.955 -0.793 -9.180 1.00 90.62 98 THR A N 1
ATOM 834 C CA . THR A 1 98 ? -0.743 -1.580 -9.350 1.00 90.62 98 THR A CA 1
ATOM 835 C C . THR A 1 98 ? 0.490 -0.676 -9.330 1.00 90.62 98 THR A C 1
ATOM 837 O O . THR A 1 98 ? 0.424 0.540 -9.499 1.00 90.62 98 THR A O 1
ATOM 840 N N . LEU A 1 99 ? 1.664 -1.273 -9.120 1.00 92.56 99 LEU A N 1
ATOM 841 C CA . LEU A 1 99 ? 2.915 -0.514 -9.106 1.00 92.56 99 LEU A CA 1
ATOM 842 C C . LEU A 1 99 ? 3.233 0.124 -10.464 1.00 92.56 99 LEU A C 1
ATOM 844 O O . LEU A 1 99 ? 3.839 1.193 -10.487 1.00 92.56 99 LEU A O 1
ATOM 848 N N . ASP A 1 100 ? 2.822 -0.518 -11.558 1.00 93.62 100 ASP A N 1
ATOM 849 C CA . ASP A 1 100 ? 2.987 0.000 -12.914 1.00 93.62 100 ASP A CA 1
ATOM 850 C C . ASP A 1 100 ? 2.076 1.211 -13.151 1.00 93.62 100 ASP A C 1
ATOM 852 O O . ASP A 1 100 ? 2.558 2.246 -13.601 1.00 93.62 100 ASP A O 1
ATOM 856 N N . GLU A 1 101 ? 0.806 1.139 -12.739 1.00 93.50 101 GLU A N 1
ATOM 857 C CA . GLU A 1 101 ? -0.131 2.272 -12.825 1.00 93.50 101 GLU A CA 1
ATOM 858 C C . GLU A 1 101 ? 0.323 3.459 -11.967 1.00 93.50 101 GLU A C 1
ATOM 860 O O . GLU A 1 101 ? 0.208 4.610 -12.381 1.00 93.50 101 GLU A O 1
ATOM 865 N N . ILE A 1 102 ? 0.886 3.205 -10.779 1.00 94.94 102 ILE A N 1
ATOM 866 C CA . ILE A 1 102 ? 1.487 4.265 -9.954 1.00 94.94 102 ILE A CA 1
ATOM 867 C C . ILE A 1 102 ? 2.692 4.878 -10.671 1.00 94.94 102 ILE A C 1
ATOM 869 O O . ILE A 1 102 ? 2.854 6.095 -10.668 1.00 94.94 102 ILE A O 1
ATOM 873 N N . ALA A 1 103 ? 3.555 4.054 -11.266 1.00 95.56 103 ALA A N 1
ATOM 874 C CA . ALA A 1 103 ? 4.729 4.537 -11.982 1.00 95.56 103 ALA A CA 1
ATOM 875 C C . ALA A 1 103 ? 4.333 5.420 -13.176 1.00 95.56 103 ALA A C 1
ATOM 877 O O . ALA A 1 103 ? 4.908 6.491 -13.360 1.00 95.56 103 ALA A O 1
ATOM 878 N N . GLU A 1 104 ? 3.316 5.004 -13.930 1.00 96.56 104 GLU A N 1
ATOM 879 C CA . GLU A 1 104 ? 2.751 5.759 -15.046 1.00 96.56 104 GLU A CA 1
ATOM 880 C C . GLU A 1 104 ? 2.112 7.075 -14.584 1.00 96.56 104 GLU A C 1
ATOM 882 O O . GLU A 1 104 ? 2.484 8.138 -15.080 1.00 96.56 104 GLU A O 1
ATOM 887 N N . ARG A 1 105 ? 1.230 7.030 -13.576 1.00 95.56 105 ARG A N 1
ATOM 888 C CA . ARG A 1 105 ? 0.531 8.212 -13.042 1.00 95.56 105 ARG A CA 1
ATOM 889 C C . ARG A 1 105 ? 1.491 9.282 -12.532 1.00 95.56 105 ARG A C 1
ATOM 891 O O . ARG A 1 105 ? 1.263 10.469 -12.732 1.00 95.56 105 ARG A O 1
ATOM 898 N N . GLU A 1 106 ? 2.552 8.859 -11.854 1.00 96.06 106 GLU A N 1
ATOM 899 C CA . GLU A 1 106 ? 3.535 9.760 -11.251 1.00 96.06 106 GLU A CA 1
ATOM 900 C C . GLU A 1 106 ? 4.696 10.090 -12.212 1.00 96.06 106 GLU A C 1
ATOM 902 O O . GLU A 1 106 ? 5.627 10.790 -11.821 1.00 96.06 106 GLU A O 1
ATOM 907 N N . ASN A 1 107 ? 4.660 9.590 -13.457 1.00 96.12 107 ASN A N 1
ATOM 908 C CA . ASN A 1 107 ? 5.701 9.749 -14.478 1.00 96.12 107 ASN A CA 1
ATOM 909 C C . ASN A 1 107 ? 7.116 9.382 -13.977 1.00 96.12 107 ASN A C 1
ATOM 911 O O . ASN A 1 107 ? 8.095 10.111 -14.158 1.00 96.12 107 ASN A O 1
ATOM 915 N N . VAL A 1 108 ? 7.232 8.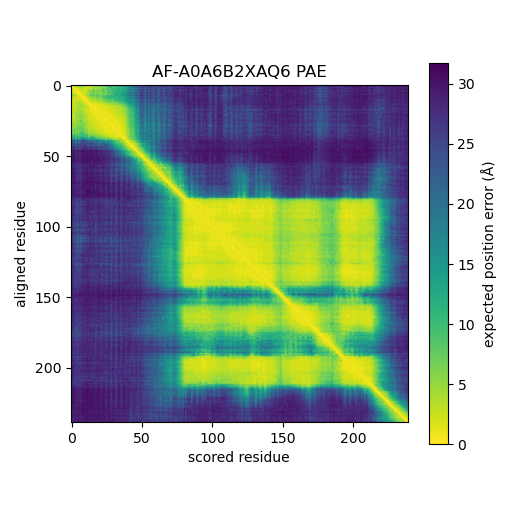232 -13.312 1.00 96.12 108 VAL A N 1
ATOM 916 C CA . VAL A 1 108 ? 8.490 7.706 -12.763 1.00 96.12 108 VAL A CA 1
ATOM 917 C C . VAL A 1 108 ? 8.710 6.256 -13.176 1.00 96.12 108 VAL A C 1
ATOM 919 O O . VAL A 1 108 ? 7.828 5.568 -13.673 1.00 96.12 108 VAL A O 1
ATOM 922 N N . THR A 1 109 ? 9.918 5.740 -12.944 1.00 96.75 109 THR A N 1
ATOM 923 C CA . THR A 1 109 ? 10.187 4.320 -13.194 1.00 96.75 109 THR A CA 1
ATOM 924 C C . THR A 1 109 ? 9.590 3.430 -12.104 1.00 96.75 109 THR A C 1
ATOM 926 O O . THR A 1 109 ? 9.580 3.791 -10.925 1.00 96.75 109 THR A O 1
ATOM 929 N N . LEU A 1 110 ? 9.219 2.200 -12.468 1.00 95.06 110 LEU A N 1
ATOM 930 C CA . LEU A 1 110 ? 8.782 1.166 -11.522 1.00 95.06 110 LEU A CA 1
ATOM 931 C C . LEU A 1 110 ? 9.791 0.941 -10.376 1.00 95.06 110 LEU A C 1
ATOM 933 O O . LEU A 1 110 ? 9.412 0.755 -9.219 1.00 95.06 110 LEU A O 1
ATOM 937 N N . ASN A 1 111 ? 11.094 1.014 -10.671 1.00 96.25 111 ASN A N 1
ATOM 938 C CA . ASN A 1 111 ? 12.149 0.896 -9.659 1.00 96.25 111 ASN A CA 1
ATOM 939 C C . ASN A 1 111 ? 12.102 2.039 -8.638 1.00 96.25 111 ASN A C 1
ATOM 941 O O . ASN A 1 111 ? 12.330 1.811 -7.450 1.00 96.25 111 ASN A O 1
ATOM 945 N N . THR A 1 112 ? 11.788 3.257 -9.084 1.00 96.06 112 THR A N 1
ATOM 946 C CA . THR A 1 112 ? 11.621 4.424 -8.210 1.00 96.06 112 THR A CA 1
ATOM 947 C C . THR A 1 112 ? 10.466 4.203 -7.237 1.00 96.06 112 THR A C 1
ATOM 949 O O . THR A 1 112 ? 10.630 4.423 -6.036 1.00 96.06 112 THR A O 1
ATOM 952 N N . VAL A 1 113 ? 9.332 3.694 -7.729 1.00 96.31 113 V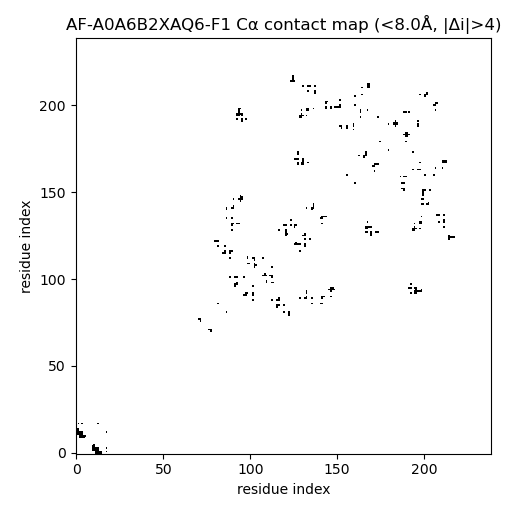AL A N 1
ATOM 953 C CA . VAL A 1 113 ? 8.172 3.352 -6.892 1.00 96.31 113 VAL A CA 1
ATOM 954 C C . VAL A 1 113 ? 8.541 2.263 -5.883 1.00 96.31 113 VAL A C 1
ATOM 956 O O . VAL A 1 113 ? 8.329 2.428 -4.680 1.00 96.31 113 VAL A O 1
ATOM 959 N N . HIS A 1 114 ? 9.176 1.176 -6.336 1.00 94.25 114 HIS A N 1
ATOM 960 C CA . HIS A 1 114 ? 9.626 0.088 -5.463 1.00 94.25 114 HIS A CA 1
ATOM 961 C C . HIS A 1 114 ? 10.554 0.564 -4.341 1.00 94.25 114 HIS A C 1
ATOM 963 O O . HIS A 1 114 ? 10.363 0.184 -3.181 1.00 94.25 114 HIS A O 1
ATOM 969 N N . ASN A 1 115 ? 11.547 1.389 -4.674 1.00 94.81 115 ASN A N 1
ATOM 970 C CA . ASN A 1 115 ? 12.492 1.928 -3.701 1.00 94.81 115 ASN A CA 1
ATOM 971 C C . ASN A 1 115 ? 11.793 2.878 -2.723 1.00 94.81 115 ASN A C 1
ATOM 973 O O . ASN A 1 115 ? 11.962 2.728 -1.514 1.00 94.81 115 ASN A O 1
ATOM 977 N N . GLY A 1 116 ? 10.938 3.777 -3.220 1.00 95.38 116 GLY A N 1
ATOM 978 C CA . GLY A 1 116 ? 10.167 4.703 -2.390 1.00 95.38 116 GLY A CA 1
ATOM 979 C C . GLY A 1 116 ? 9.262 3.984 -1.386 1.00 95.38 116 GLY A C 1
ATOM 980 O O . GLY A 1 116 ? 9.252 4.323 -0.203 1.00 95.38 116 GLY A O 1
ATOM 981 N N . LEU A 1 117 ? 8.565 2.931 -1.817 1.00 94.88 117 LEU A N 1
ATOM 982 C CA . LEU A 1 117 ? 7.760 2.085 -0.930 1.00 94.88 117 LEU A CA 1
ATOM 983 C C . LEU A 1 117 ? 8.624 1.286 0.059 1.00 94.88 117 LEU A C 1
ATOM 985 O O . LEU A 1 117 ? 8.242 1.090 1.214 1.00 94.88 117 LEU A O 1
ATOM 989 N N . GLY A 1 118 ? 9.801 0.823 -0.369 1.00 93.12 118 GLY A N 1
ATOM 990 C CA . GLY A 1 118 ? 10.793 0.197 0.506 1.00 93.12 118 GLY A CA 1
ATOM 991 C C . GLY A 1 118 ? 11.234 1.125 1.637 1.00 93.12 118 GLY A C 1
ATOM 992 O O . GLY A 1 118 ? 11.224 0.729 2.802 1.00 93.12 118 GLY A O 1
ATOM 993 N N . GLU A 1 119 ? 11.549 2.373 1.310 1.00 91.00 119 GLU A N 1
ATOM 994 C CA . GLU A 1 119 ? 11.892 3.396 2.292 1.00 91.00 119 GLU A CA 1
ATOM 995 C C . GLU A 1 119 ? 10.716 3.726 3.206 1.00 91.00 119 GLU A C 1
ATOM 997 O O . GLU A 1 119 ? 10.889 3.743 4.422 1.00 91.00 119 GLU A O 1
ATOM 1002 N N . ALA A 1 120 ? 9.511 3.920 2.666 1.00 91.81 120 ALA A N 1
ATOM 1003 C CA . ALA A 1 120 ? 8.326 4.208 3.469 1.00 91.81 120 ALA A CA 1
ATOM 1004 C C . ALA A 1 120 ? 8.062 3.112 4.518 1.00 91.81 120 ALA A C 1
ATOM 1006 O O . ALA A 1 120 ? 7.814 3.415 5.686 1.00 91.81 120 ALA A O 1
ATOM 1007 N N . ARG A 1 121 ? 8.213 1.834 4.138 1.00 91.06 121 ARG A N 1
ATOM 1008 C CA . ARG A 1 121 ? 8.144 0.694 5.067 1.00 91.06 121 ARG A CA 1
ATOM 1009 C C . ARG A 1 121 ? 9.190 0.777 6.176 1.00 91.06 121 ARG A C 1
ATOM 1011 O O . ARG A 1 121 ? 8.853 0.566 7.339 1.00 91.06 121 ARG A O 1
ATOM 1018 N N . ILE A 1 122 ? 10.434 1.122 5.840 1.00 88.50 122 ILE A N 1
ATOM 1019 C CA . ILE A 1 122 ? 11.510 1.311 6.825 1.00 88.50 122 ILE A CA 1
ATOM 1020 C C . ILE A 1 122 ? 11.161 2.453 7.788 1.00 88.50 122 ILE A C 1
ATOM 1022 O O . ILE A 1 122 ? 11.261 2.269 9.000 1.00 88.50 122 ILE A O 1
ATOM 1026 N N . LYS A 1 123 ? 10.693 3.597 7.272 1.00 88.62 123 LYS A N 1
ATOM 1027 C CA . LYS A 1 123 ? 10.312 4.773 8.074 1.00 88.62 123 LYS A CA 1
ATOM 1028 C C . LYS A 1 123 ? 9.134 4.487 9.009 1.00 88.62 123 LYS A C 1
ATOM 1030 O O . LYS A 1 123 ? 9.124 4.941 10.152 1.00 88.62 123 LYS A O 1
ATOM 1035 N N . TYR A 1 124 ? 8.162 3.701 8.553 1.00 87.94 124 TYR A N 1
ATOM 1036 C CA . TYR A 1 124 ? 7.065 3.218 9.391 1.00 87.94 124 TYR A CA 1
ATOM 1037 C C . TYR A 1 124 ? 7.438 2.015 10.267 1.00 87.94 124 TYR A C 1
ATOM 1039 O O . TYR A 1 124 ? 6.657 1.644 11.135 1.00 87.94 124 TYR A O 1
ATOM 1047 N N . GLY A 1 125 ? 8.614 1.407 10.095 1.00 86.75 125 GLY A N 1
ATOM 1048 C CA . GLY A 1 125 ? 9.039 0.246 10.879 1.00 86.75 125 GLY A CA 1
ATOM 1049 C C . GLY A 1 125 ? 8.202 -1.014 10.628 1.00 86.75 125 GLY A C 1
ATOM 1050 O O . GLY A 1 125 ? 8.008 -1.808 11.547 1.00 86.75 125 GLY A O 1
ATOM 1051 N N . VAL A 1 126 ? 7.703 -1.196 9.404 1.00 87.75 126 VAL A N 1
ATOM 1052 C CA . VAL A 1 126 ? 6.823 -2.306 9.001 1.00 87.75 126 VAL A CA 1
ATOM 1053 C C . VAL A 1 126 ? 7.430 -3.125 7.859 1.00 87.75 126 VAL A C 1
ATOM 1055 O O . VAL A 1 126 ? 8.314 -2.662 7.142 1.00 87.75 126 VAL A O 1
ATOM 1058 N N . SER A 1 127 ? 6.976 -4.367 7.685 1.00 84.94 127 SER A N 1
ATOM 1059 C CA . SER A 1 127 ? 7.523 -5.303 6.688 1.00 84.94 127 SER A CA 1
ATOM 1060 C C . SER A 1 127 ? 6.743 -5.338 5.369 1.00 84.94 127 SER A C 1
ATOM 1062 O O . SER A 1 127 ? 7.328 -5.635 4.323 1.00 84.94 127 SER A O 1
ATOM 1064 N N . SER A 1 128 ? 5.449 -5.012 5.385 1.00 90.38 128 SER A N 1
ATOM 1065 C CA . SER A 1 128 ? 4.552 -5.099 4.227 1.00 90.38 12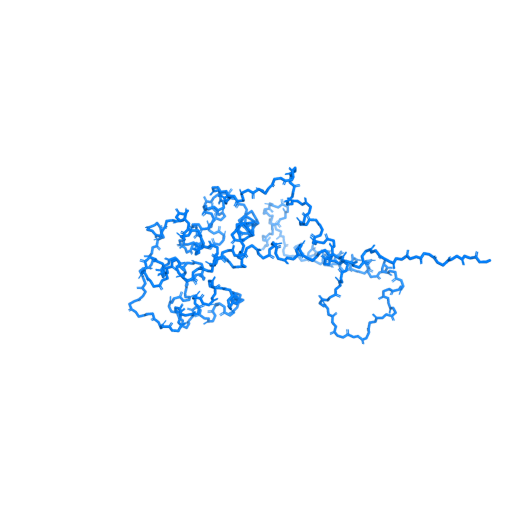8 SER A CA 1
ATOM 1066 C C . SER A 1 128 ? 4.017 -3.727 3.810 1.00 90.38 128 SER A C 1
ATOM 1068 O O . SER A 1 128 ? 3.950 -2.794 4.612 1.00 90.38 128 SER A O 1
ATOM 1070 N N . ASN A 1 129 ? 3.632 -3.600 2.537 1.00 93.19 129 ASN A N 1
ATOM 1071 C CA . ASN A 1 129 ? 2.982 -2.385 2.040 1.00 93.19 129 ASN A CA 1
ATOM 1072 C C . ASN A 1 129 ? 1.598 -2.199 2.683 1.00 93.19 129 ASN A C 1
ATOM 1074 O O . ASN A 1 129 ? 1.236 -1.078 3.014 1.00 93.19 129 ASN A O 1
ATOM 1078 N N . ALA A 1 130 ? 0.875 -3.292 2.946 1.00 92.31 130 ALA A N 1
ATOM 1079 C CA . ALA A 1 130 ? -0.400 -3.272 3.662 1.00 92.31 130 ALA A CA 1
ATOM 1080 C C . ALA A 1 130 ? -0.269 -2.658 5.066 1.00 92.31 130 ALA A C 1
ATOM 1082 O O . ALA A 1 130 ? -1.016 -1.753 5.433 1.00 92.31 130 ALA A O 1
ATOM 1083 N N . ALA A 1 131 ? 0.749 -3.069 5.829 1.00 91.81 131 ALA A N 1
ATOM 1084 C CA . ALA A 1 131 ? 1.031 -2.471 7.129 1.00 91.81 131 ALA A CA 1
ATOM 1085 C C . ALA A 1 131 ? 1.482 -1.001 7.014 1.00 91.81 131 ALA A C 1
ATOM 1087 O O . ALA A 1 131 ? 1.162 -0.194 7.885 1.00 91.81 131 ALA A O 1
ATOM 1088 N N . ALA A 1 132 ? 2.194 -0.628 5.943 1.00 93.25 132 ALA A N 1
ATOM 1089 C CA . ALA A 1 132 ? 2.583 0.764 5.695 1.00 93.25 132 ALA A CA 1
ATOM 1090 C C . ALA A 1 132 ? 1.373 1.658 5.397 1.00 93.25 132 ALA A C 1
ATOM 1092 O O . ALA A 1 132 ? 1.282 2.751 5.952 1.00 93.25 132 ALA A O 1
ATOM 1093 N N . VAL A 1 133 ? 0.416 1.175 4.600 1.00 94.06 133 VAL A N 1
ATOM 1094 C CA . VAL A 1 133 ? -0.863 1.860 4.364 1.00 94.06 133 VAL A CA 1
ATOM 1095 C C . VAL A 1 133 ? -1.638 2.008 5.673 1.00 94.06 133 VAL A C 1
ATOM 1097 O O . VAL A 1 133 ? -2.057 3.112 6.012 1.00 94.06 133 VAL A O 1
ATOM 1100 N N . ALA A 1 134 ? -1.738 0.949 6.480 1.00 93.62 134 ALA A N 1
ATOM 1101 C CA . ALA A 1 134 ? -2.409 1.016 7.778 1.00 93.62 134 ALA A CA 1
ATOM 1102 C C . ALA A 1 134 ? -1.767 2.050 8.732 1.00 93.62 134 ALA A C 1
ATOM 1104 O O . ALA A 1 134 ? -2.473 2.770 9.439 1.00 93.62 134 ALA A O 1
ATOM 1105 N N . GLN A 1 135 ? -0.433 2.170 8.738 1.00 93.19 135 GLN A N 1
ATOM 1106 C CA . GLN A 1 135 ? 0.275 3.215 9.494 1.00 93.19 135 GLN A CA 1
ATOM 1107 C C . GLN A 1 135 ? 0.017 4.619 8.940 1.00 93.19 135 GLN A C 1
ATOM 1109 O O . GLN A 1 135 ? -0.155 5.556 9.720 1.00 93.19 135 GLN A O 1
ATOM 1114 N N . GLY A 1 136 ? -0.015 4.773 7.615 1.00 92.44 136 GLY A N 1
ATOM 1115 C CA . GLY A 1 136 ? -0.334 6.040 6.961 1.00 92.44 136 GLY A CA 1
ATOM 1116 C C . GLY A 1 136 ? -1.740 6.534 7.307 1.00 92.44 136 GLY A C 1
ATOM 1117 O O . GLY A 1 136 ? -1.896 7.699 7.671 1.00 92.44 136 GLY A O 1
ATOM 1118 N N . LEU A 1 137 ? -2.729 5.635 7.290 1.00 92.38 137 LEU A N 1
ATOM 1119 C CA . LEU A 1 137 ? -4.115 5.912 7.685 1.00 92.38 137 LEU A CA 1
ATOM 1120 C C . LEU A 1 137 ? -4.223 6.248 9.177 1.00 92.38 137 LEU A C 1
ATOM 1122 O O . LEU A 1 137 ? -4.803 7.265 9.545 1.00 92.38 137 LEU A O 1
ATOM 1126 N N . LYS A 1 138 ? -3.583 5.457 10.050 1.00 93.31 138 LYS A N 1
ATOM 1127 C CA . LYS A 1 138 ? -3.541 5.718 11.500 1.00 93.31 138 LYS A CA 1
ATOM 1128 C C . LYS A 1 138 ? -2.977 7.096 11.845 1.00 93.31 138 LYS A C 1
ATOM 1130 O O . LYS A 1 138 ? -3.413 7.701 12.818 1.00 93.31 138 LYS A O 1
ATOM 1135 N N . ARG A 1 139 ? -1.980 7.563 11.092 1.00 90.56 139 ARG A N 1
ATOM 1136 C CA . ARG A 1 139 ? -1.333 8.868 11.297 1.00 90.56 139 ARG A CA 1
ATOM 1137 C C . ARG A 1 139 ? -2.059 10.021 10.593 1.00 90.56 139 ARG A C 1
ATOM 1139 O O . ARG A 1 139 ? -1.558 11.137 10.648 1.00 90.56 139 ARG A O 1
ATOM 1146 N N . GLY A 1 140 ? -3.170 9.756 9.897 1.00 89.75 140 GLY A N 1
ATOM 1147 C CA . GLY A 1 140 ? -3.914 10.758 9.124 1.00 89.75 140 GLY A CA 1
ATOM 1148 C C . GLY A 1 140 ? -3.171 11.289 7.893 1.00 89.75 140 GLY A C 1
ATOM 1149 O O . GLY A 1 140 ? -3.555 12.309 7.334 1.00 89.75 140 GLY A O 1
ATOM 1150 N N . VAL A 1 141 ? -2.086 10.626 7.477 1.00 91.19 141 VAL A N 1
ATOM 1151 C CA . VAL A 1 141 ? -1.284 11.029 6.310 1.00 91.19 141 VAL A CA 1
ATOM 1152 C C . VAL A 1 141 ? -1.940 10.555 5.013 1.00 91.19 141 VAL A C 1
ATOM 1154 O O . VAL A 1 141 ? -1.868 11.239 3.996 1.00 91.19 141 VAL A O 1
ATOM 1157 N N . LEU A 1 142 ? -2.579 9.385 5.061 1.00 90.50 142 LEU A N 1
ATOM 1158 C CA . LEU A 1 142 ? -3.410 8.860 3.981 1.00 90.50 142 LEU A CA 1
ATOM 1159 C C . LEU A 1 142 ? -4.873 9.170 4.276 1.00 90.50 142 LEU A C 1
ATOM 1161 O O . LEU A 1 142 ? -5.299 9.113 5.431 1.00 90.50 142 LEU A O 1
ATOM 1165 N N . LYS A 1 143 ? -5.643 9.467 3.228 1.00 84.12 143 LYS A N 1
ATOM 1166 C CA . LYS A 1 143 ? -7.076 9.749 3.345 1.00 84.12 143 LYS A CA 1
ATOM 1167 C C . LYS A 1 143 ? -7.862 8.512 2.930 1.00 84.12 143 LYS A C 1
ATOM 1169 O O . LYS A 1 143 ? -7.756 8.082 1.784 1.00 84.12 143 LYS A O 1
ATOM 1174 N N . ALA A 1 144 ? -8.651 7.961 3.852 1.00 69.62 144 ALA A N 1
ATOM 1175 C CA . ALA A 1 144 ? -9.526 6.822 3.571 1.00 69.62 144 ALA A CA 1
ATOM 1176 C C . ALA A 1 144 ? -10.630 7.188 2.563 1.00 69.62 144 ALA A C 1
ATOM 1178 O O . ALA A 1 144 ? -10.943 6.386 1.695 1.00 69.62 144 ALA A O 1
ATOM 1179 N N . ASP A 1 145 ? -11.133 8.425 2.614 1.00 66.00 145 ASP A N 1
ATOM 1180 C CA . ASP A 1 145 ? -12.246 8.892 1.769 1.00 66.00 145 ASP A CA 1
ATOM 1181 C C . ASP A 1 145 ? -11.864 9.090 0.295 1.00 66.00 145 ASP A C 1
ATOM 1183 O O . ASP A 1 145 ? -12.728 9.196 -0.568 1.00 66.00 145 ASP A O 1
ATOM 1187 N N . ARG A 1 146 ? -10.558 9.165 -0.000 1.00 60.59 146 ARG A N 1
ATOM 1188 C CA . ARG A 1 146 ? -10.032 9.273 -1.372 1.00 60.59 146 ARG A CA 1
ATOM 1189 C C . ARG A 1 146 ? -9.723 7.933 -2.011 1.00 60.59 146 ARG A C 1
ATOM 1191 O O . ARG A 1 146 ? -9.452 7.899 -3.206 1.00 60.59 146 ARG A O 1
ATOM 1198 N N . VAL A 1 147 ? -9.765 6.858 -1.229 1.00 60.28 147 VAL A N 1
ATOM 1199 C CA . VAL A 1 147 ? -9.693 5.513 -1.780 1.00 60.28 147 VAL A CA 1
ATOM 1200 C C . VAL A 1 147 ? -10.887 5.391 -2.700 1.00 60.28 147 VAL A C 1
ATOM 1202 O O . VAL A 1 147 ? -12.017 5.524 -2.234 1.00 60.28 147 VAL A O 1
ATOM 1205 N N . THR A 1 148 ? -10.643 5.180 -3.993 1.00 56.56 148 THR A N 1
ATOM 1206 C CA . THR A 1 148 ? -11.659 4.862 -4.999 1.00 56.56 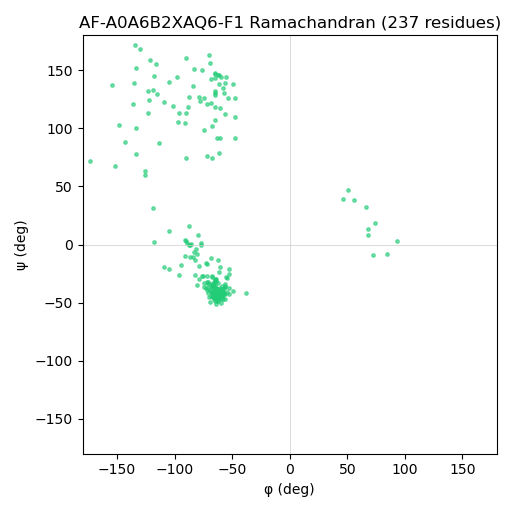148 THR A CA 1
ATOM 1207 C C . THR A 1 148 ? -12.307 3.550 -4.575 1.00 56.56 148 THR A C 1
ATOM 1209 O O . THR A 1 148 ? -11.920 2.459 -4.985 1.00 56.56 148 THR A O 1
ATOM 1212 N N . ALA A 1 149 ? -13.210 3.640 -3.605 1.00 51.62 149 ALA A N 1
ATOM 1213 C CA . ALA A 1 149 ? -13.704 2.500 -2.883 1.00 51.62 149 ALA A CA 1
ATOM 1214 C C . ALA A 1 149 ? -14.643 1.782 -3.835 1.00 51.62 149 ALA A C 1
ATOM 1216 O O . ALA A 1 149 ? -15.824 2.117 -3.957 1.00 51.62 149 ALA A O 1
ATOM 1217 N N . ARG A 1 150 ? -14.126 0.731 -4.476 1.00 59.00 150 ARG A N 1
ATOM 1218 C CA . ARG A 1 150 ? -14.963 -0.441 -4.689 1.00 59.00 150 ARG A CA 1
ATOM 1219 C C . ARG A 1 150 ? -15.594 -0.718 -3.331 1.00 59.00 150 ARG A C 1
ATOM 1221 O O . ARG A 1 150 ? -14.886 -1.003 -2.364 1.00 59.00 150 ARG A O 1
ATOM 1228 N N . ARG A 1 151 ? -16.907 -0.480 -3.235 1.00 64.62 151 ARG A N 1
ATOM 1229 C CA . ARG A 1 151 ? -17.656 -0.676 -1.994 1.00 64.62 151 ARG A CA 1
ATOM 1230 C C . ARG A 1 151 ? -17.311 -2.062 -1.468 1.00 64.62 151 ARG A C 1
ATOM 1232 O O . ARG A 1 151 ? -17.209 -3.006 -2.255 1.00 64.62 151 ARG A O 1
ATOM 1239 N N . LEU A 1 152 ? -17.115 -2.160 -0.153 1.00 69.19 152 LEU A N 1
ATOM 1240 C CA . LEU A 1 152 ? -16.926 -3.448 0.499 1.00 69.19 152 LEU A CA 1
ATOM 1241 C C . LEU A 1 152 ? -18.027 -4.398 -0.009 1.00 69.19 152 LEU A C 1
ATOM 1243 O O . LEU A 1 152 ? -19.198 -4.005 0.039 1.00 69.19 152 LEU A O 1
ATOM 1247 N N . PRO A 1 153 ? -17.693 -5.587 -0.541 1.00 67.31 153 PRO A N 1
ATOM 1248 C CA . PRO A 1 153 ? -18.719 -6.511 -0.997 1.00 67.31 153 PRO A CA 1
ATOM 1249 C C . PRO A 1 153 ? -19.689 -6.798 0.153 1.00 67.31 153 PRO A C 1
ATOM 1251 O O . PRO A 1 153 ? -19.284 -6.863 1.315 1.00 67.31 153 PRO A O 1
ATOM 1254 N N . ALA A 1 154 ? -20.977 -6.953 -0.167 1.00 69.00 154 ALA A N 1
ATOM 1255 C CA . ALA A 1 154 ? -22.047 -7.061 0.831 1.00 69.00 154 ALA A CA 1
ATOM 1256 C C . ALA A 1 154 ? -21.800 -8.177 1.861 1.00 69.00 154 ALA A C 1
ATOM 1258 O O . ALA A 1 154 ? -22.216 -8.074 3.015 1.00 69.00 154 ALA A O 1
ATOM 1259 N N . ARG A 1 155 ? -21.087 -9.234 1.454 1.00 70.62 155 ARG A N 1
ATOM 1260 C CA . ARG A 1 155 ? -20.615 -10.297 2.335 1.00 70.62 155 ARG A CA 1
ATOM 1261 C C . ARG A 1 155 ? -19.105 -10.413 2.232 1.00 70.62 155 ARG A C 1
ATOM 1263 O O . ARG A 1 155 ? -18.566 -10.818 1.207 1.00 70.62 155 ARG A O 1
ATOM 1270 N N . VAL A 1 156 ? -18.448 -10.085 3.334 1.00 76.06 156 VAL A N 1
ATOM 1271 C CA . VAL A 1 156 ? -17.030 -10.337 3.552 1.00 76.06 156 VAL A CA 1
ATOM 1272 C C . VAL A 1 156 ? -16.899 -11.433 4.601 1.00 76.06 156 VAL A C 1
ATOM 1274 O O . VAL A 1 156 ? -17.391 -11.242 5.720 1.00 76.06 156 VAL A O 1
ATOM 1277 N N . PRO A 1 157 ? -16.229 -12.555 4.295 1.00 78.81 157 PRO A N 1
ATOM 1278 C CA . PRO A 1 157 ? -15.956 -13.578 5.291 1.00 78.81 157 PRO A CA 1
ATOM 1279 C C . PRO A 1 157 ? -15.169 -12.991 6.467 1.00 78.81 157 PRO A C 1
ATOM 1281 O O . PRO A 1 157 ? -14.171 -12.294 6.284 1.00 78.81 157 PRO A O 1
ATOM 1284 N N . ARG A 1 158 ? -15.571 -13.312 7.702 1.00 83.56 158 ARG A N 1
ATOM 1285 C CA . ARG A 1 158 ? -14.836 -12.883 8.907 1.00 83.56 158 ARG A CA 1
ATOM 1286 C C . ARG A 1 158 ? -13.373 -13.340 8.874 1.00 83.56 158 ARG A C 1
ATOM 1288 O O . ARG A 1 158 ? -12.498 -12.590 9.298 1.00 83.56 158 ARG A O 1
ATOM 1295 N N . ALA A 1 159 ? -13.121 -14.529 8.322 1.00 81.94 159 ALA A N 1
ATOM 1296 C CA . ALA A 1 159 ? -11.781 -15.073 8.121 1.00 81.94 159 ALA A CA 1
ATOM 1297 C C . ALA A 1 159 ? -10.892 -14.151 7.266 1.00 81.94 159 ALA A C 1
ATOM 1299 O O . ALA A 1 159 ? -9.750 -13.907 7.637 1.00 81.94 159 ALA A O 1
ATOM 1300 N N . ALA A 1 160 ? -11.435 -13.560 6.197 1.00 80.19 160 ALA A N 1
ATOM 1301 C CA . ALA A 1 160 ? -10.711 -12.631 5.327 1.00 80.19 160 ALA A CA 1
ATOM 1302 C C . ALA A 1 160 ? -10.266 -11.365 6.079 1.00 80.19 160 ALA A C 1
ATOM 1304 O O . ALA A 1 160 ? -9.139 -10.891 5.943 1.00 80.19 160 ALA A O 1
ATOM 1305 N N . VAL A 1 161 ? -11.143 -10.827 6.934 1.00 86.62 161 VAL A N 1
ATOM 1306 C CA . VAL A 1 161 ? -10.828 -9.650 7.760 1.00 86.62 161 VAL A CA 1
ATOM 1307 C C . VAL A 1 161 ? -9.728 -9.965 8.770 1.00 86.62 161 VAL A C 1
ATOM 1309 O O . VAL A 1 161 ? -8.828 -9.147 8.967 1.00 86.62 161 VAL A O 1
ATOM 1312 N N . GLU A 1 162 ? -9.791 -11.128 9.422 1.00 87.38 162 GLU A N 1
ATOM 1313 C CA . GLU A 1 162 ? -8.755 -11.547 10.371 1.00 87.38 162 GLU A CA 1
ATOM 1314 C C . GLU A 1 162 ? -7.417 -11.816 9.680 1.00 87.38 162 GLU A C 1
ATOM 1316 O O . GLU A 1 162 ? -6.377 -11.433 10.213 1.00 87.38 162 GLU A O 1
ATOM 1321 N N . ASP A 1 163 ? -7.426 -12.361 8.466 1.00 85.69 163 ASP A N 1
ATOM 1322 C CA . ASP A 1 163 ? -6.212 -12.569 7.678 1.00 85.69 163 ASP A CA 1
ATOM 1323 C C . ASP A 1 163 ? -5.521 -11.236 7.323 1.00 85.69 163 ASP A C 1
ATOM 1325 O O . ASP A 1 163 ? -4.315 -11.058 7.537 1.00 85.69 163 ASP A O 1
ATOM 1329 N N . VAL A 1 164 ? -6.296 -10.224 6.907 1.00 88.31 164 VAL A N 1
ATOM 1330 C CA . VAL A 1 164 ? -5.774 -8.863 6.687 1.00 88.31 164 VAL A CA 1
ATOM 1331 C C . VAL A 1 164 ? -5.279 -8.234 7.996 1.00 88.31 164 VAL A C 1
ATOM 1333 O O . VAL A 1 164 ? -4.241 -7.565 8.014 1.00 88.31 164 VAL A O 1
ATOM 1336 N N . ARG A 1 165 ? -5.965 -8.461 9.124 1.00 90.56 165 ARG A N 1
ATOM 1337 C CA . ARG A 1 165 ? -5.501 -7.995 10.443 1.00 90.56 165 ARG A CA 1
ATOM 1338 C C . ARG A 1 165 ? -4.169 -8.640 10.826 1.00 90.56 165 ARG A C 1
ATOM 1340 O O . ARG A 1 165 ? -3.268 -7.917 11.254 1.00 90.56 165 ARG A O 1
ATOM 1347 N N . ALA A 1 166 ? -4.014 -9.947 10.630 1.00 86.56 166 ALA A N 1
ATOM 1348 C CA . ALA A 1 166 ? -2.770 -10.669 10.887 1.00 86.56 166 ALA A CA 1
ATOM 1349 C C . ALA A 1 166 ? -1.619 -10.132 10.017 1.00 86.56 166 ALA A C 1
ATOM 1351 O O . ALA A 1 166 ? -0.499 -9.935 10.499 1.00 86.56 166 ALA A O 1
ATOM 1352 N N . LEU A 1 167 ? -1.896 -9.794 8.753 1.00 87.50 167 LEU A N 1
ATOM 1353 C CA . LEU A 1 167 ? -0.930 -9.141 7.867 1.00 87.50 167 LEU A CA 1
ATOM 1354 C C . LEU A 1 167 ? -0.512 -7.748 8.368 1.00 87.50 167 LEU A C 1
ATOM 1356 O O . LEU A 1 167 ? 0.678 -7.425 8.368 1.00 87.50 167 LEU A O 1
ATOM 1360 N N . VAL A 1 168 ? -1.466 -6.918 8.802 1.00 89.00 168 VAL A N 1
ATOM 1361 C CA . VAL A 1 168 ? -1.194 -5.569 9.335 1.00 89.00 168 VAL A CA 1
ATOM 1362 C C . VAL A 1 168 ? -0.379 -5.633 10.629 1.00 89.00 168 VAL A C 1
ATOM 1364 O O . VAL A 1 168 ? 0.524 -4.817 10.829 1.00 89.00 168 VAL A O 1
ATOM 1367 N N . ARG A 1 169 ? -0.649 -6.621 11.489 1.00 86.00 169 ARG A N 1
ATOM 1368 C CA . ARG A 1 169 ? 0.126 -6.884 12.712 1.00 86.00 169 ARG A CA 1
ATOM 1369 C C . ARG A 1 169 ? 1.507 -7.482 12.436 1.00 86.00 169 ARG A C 1
ATOM 1371 O O . ARG A 1 169 ? 2.375 -7.439 13.306 1.00 86.00 169 ARG A O 1
ATOM 1378 N N . GLY A 1 170 ? 1.732 -7.995 11.227 1.00 82.69 170 GLY A N 1
ATOM 1379 C CA . GLY A 1 170 ? 2.956 -8.702 10.855 1.00 82.69 170 GLY A CA 1
ATOM 1380 C C . GLY A 1 170 ? 3.047 -10.114 11.441 1.00 82.69 170 GLY A C 1
ATOM 1381 O O . GLY A 1 170 ? 4.144 -10.665 11.499 1.00 82.69 170 GLY A O 1
ATOM 1382 N N . GLU A 1 171 ? 1.918 -10.677 11.876 1.00 85.31 171 GLU A N 1
ATOM 1383 C CA . GLU A 1 171 ? 1.760 -12.088 12.261 1.00 85.31 171 GLU A CA 1
ATOM 1384 C C . GLU A 1 171 ? 1.786 -12.989 11.016 1.00 85.31 171 GLU A C 1
ATOM 1386 O O . GLU A 1 171 ? 2.235 -14.130 11.071 1.00 85.31 171 GLU A O 1
ATOM 1391 N N . ARG A 1 172 ? 1.380 -12.433 9.867 1.00 85.31 172 ARG A N 1
ATOM 1392 C CA . ARG A 1 172 ? 1.377 -13.088 8.559 1.00 85.31 172 ARG A CA 1
ATOM 1393 C C . ARG A 1 172 ? 2.299 -12.373 7.572 1.00 85.31 172 ARG A C 1
ATOM 1395 O O . ARG A 1 172 ? 2.402 -11.145 7.570 1.00 85.31 172 ARG A O 1
ATOM 1402 N N . LEU A 1 173 ? 2.946 -13.137 6.692 1.00 80.69 173 LEU A N 1
ATOM 1403 C CA . LEU A 1 173 ? 3.684 -12.591 5.551 1.00 80.69 173 LEU A CA 1
ATOM 1404 C C . LEU A 1 173 ? 2.740 -12.315 4.367 1.00 80.69 173 LEU A C 1
ATOM 1406 O O . LEU A 1 173 ? 1.737 -13.011 4.222 1.00 80.69 173 LEU A O 1
ATOM 1410 N N . PRO A 1 174 ? 3.053 -11.329 3.507 1.00 79.94 174 PRO A N 1
ATOM 1411 C CA . PRO A 1 174 ? 2.310 -11.123 2.268 1.00 79.94 174 PRO A CA 1
ATOM 1412 C C . PRO A 1 174 ? 2.384 -12.373 1.387 1.00 79.94 174 PRO A C 1
ATOM 1414 O O . PRO A 1 174 ? 3.424 -13.046 1.335 1.00 79.94 174 PRO A O 1
ATOM 1417 N N . HIS A 1 175 ? 1.302 -12.682 0.677 1.00 77.12 175 HIS A N 1
ATOM 1418 C CA . HIS A 1 175 ? 1.303 -13.820 -0.230 1.00 77.12 175 HIS A CA 1
ATOM 1419 C C . HIS A 1 175 ? 2.329 -13.636 -1.352 1.00 77.12 175 HIS A C 1
ATOM 1421 O O . HIS A 1 175 ? 2.557 -12.544 -1.876 1.00 77.12 175 HIS A O 1
ATOM 1427 N N . LYS A 1 176 ? 2.933 -14.750 -1.781 1.00 75.94 176 LYS A N 1
ATOM 1428 C CA . LYS A 1 176 ? 3.692 -14.780 -3.038 1.00 75.94 176 LYS A CA 1
ATOM 1429 C C . LYS A 1 176 ? 2.727 -14.541 -4.202 1.00 75.94 176 LYS A C 1
ATOM 1431 O O . LYS A 1 176 ? 1.601 -15.020 -4.151 1.00 75.94 176 LYS A O 1
ATOM 1436 N N . ALA A 1 177 ? 3.190 -13.901 -5.277 1.00 67.69 177 ALA A N 1
ATOM 1437 C CA . ALA A 1 177 ? 2.353 -13.528 -6.426 1.00 67.69 177 ALA A CA 1
ATOM 1438 C C . ALA A 1 177 ? 1.479 -14.676 -6.977 1.00 67.69 177 ALA A C 1
ATOM 1440 O O . ALA A 1 177 ? 0.311 -14.469 -7.286 1.00 67.69 177 ALA A O 1
ATOM 1441 N N . HIS A 1 178 ? 2.016 -15.899 -7.048 1.00 63.84 178 HIS A N 1
ATOM 1442 C CA . HIS A 1 178 ? 1.256 -17.077 -7.482 1.00 63.84 178 HIS A CA 1
ATOM 1443 C C . HIS A 1 178 ? 0.135 -17.460 -6.503 1.00 63.84 178 HIS A C 1
ATOM 1445 O O . HIS A 1 178 ? -0.985 -17.730 -6.918 1.00 63.84 178 HIS A O 1
ATOM 1451 N N . ALA A 1 179 ? 0.421 -17.469 -5.199 1.00 62.66 179 ALA A N 1
ATOM 1452 C CA . ALA A 1 179 ? -0.587 -17.745 -4.180 1.00 62.66 179 ALA A CA 1
ATOM 1453 C C . ALA A 1 179 ? -1.646 -16.634 -4.147 1.00 62.66 179 ALA A C 1
ATOM 1455 O O . ALA A 1 179 ? -2.829 -16.932 -4.077 1.00 62.66 179 ALA A O 1
ATOM 1456 N N . ALA A 1 180 ? -1.235 -15.371 -4.289 1.00 62.34 180 ALA A N 1
ATOM 1457 C CA . ALA A 1 180 ? -2.152 -14.236 -4.333 1.00 62.34 180 ALA A CA 1
ATOM 1458 C C . ALA A 1 180 ? -3.176 -14.366 -5.474 1.00 62.34 180 ALA A C 1
ATOM 1460 O O . ALA A 1 180 ? -4.344 -14.081 -5.252 1.00 62.34 180 ALA A O 1
ATOM 1461 N N . ARG A 1 181 ? -2.775 -14.877 -6.650 1.00 61.72 181 ARG A N 1
ATOM 1462 C CA . ARG A 1 181 ? -3.700 -15.156 -7.767 1.00 61.72 181 ARG A CA 1
ATOM 1463 C C . ARG A 1 181 ? -4.732 -16.243 -7.458 1.00 61.72 181 ARG A C 1
ATOM 1465 O O . ARG A 1 181 ? -5.882 -16.099 -7.843 1.00 61.72 181 ARG A O 1
ATOM 1472 N N . ILE A 1 182 ? -4.336 -17.309 -6.762 1.00 59.50 182 ILE A N 1
ATOM 1473 C CA . ILE A 1 182 ? -5.262 -18.382 -6.354 1.00 59.50 182 ILE A CA 1
ATOM 1474 C C . ILE A 1 182 ? -6.241 -17.868 -5.290 1.00 59.50 182 ILE A C 1
ATOM 1476 O O . ILE A 1 182 ? -7.429 -18.165 -5.321 1.00 59.50 182 ILE A O 1
ATOM 1480 N N . TRP A 1 183 ? -5.766 -17.046 -4.358 1.00 59.00 183 TRP A N 1
ATOM 1481 C CA . TRP A 1 183 ? -6.627 -16.444 -3.340 1.00 59.00 183 TRP A CA 1
ATOM 1482 C C . TRP A 1 183 ? -7.562 -15.370 -3.919 1.00 59.00 183 TRP A C 1
ATOM 1484 O O . TRP A 1 183 ? -8.718 -15.297 -3.515 1.00 59.00 183 TRP A O 1
ATOM 1494 N N . GLN A 1 184 ? -7.117 -14.613 -4.928 1.00 63.69 184 GLN A N 1
ATOM 1495 C CA . GLN A 1 184 ? -7.934 -13.661 -5.699 1.00 63.69 184 GLN A CA 1
ATOM 1496 C C . GLN A 1 184 ? -9.168 -14.300 -6.338 1.00 63.69 184 GLN A C 1
ATOM 1498 O O . GLN A 1 184 ? -10.204 -13.651 -6.441 1.00 63.69 184 GLN A O 1
ATOM 1503 N N . THR A 1 185 ? -9.064 -15.561 -6.764 1.00 55.56 185 THR A N 1
ATOM 1504 C CA . THR A 1 185 ? -10.189 -16.303 -7.353 1.00 55.56 185 THR A CA 1
ATOM 1505 C C . THR A 1 185 ? -11.170 -16.852 -6.318 1.00 55.56 185 THR A C 1
ATOM 1507 O O . THR A 1 185 ? -12.292 -17.187 -6.678 1.00 55.56 185 THR A O 1
ATOM 1510 N N . LEU A 1 186 ? -10.765 -16.949 -5.048 1.00 53.03 186 LEU A N 1
ATOM 1511 C CA . LEU A 1 186 ? -11.545 -17.595 -3.987 1.00 53.03 186 LEU A CA 1
ATOM 1512 C C . LEU A 1 186 ? -12.211 -16.603 -3.029 1.00 53.03 186 LEU A C 1
ATOM 1514 O O . LEU A 1 186 ? -13.179 -16.962 -2.363 1.00 53.03 186 LEU A O 1
ATOM 1518 N N . ASP A 1 187 ? -11.714 -15.367 -2.950 1.00 61.69 187 ASP A N 1
ATOM 1519 C CA . ASP A 1 187 ? -12.203 -14.375 -1.997 1.00 61.69 187 ASP A CA 1
ATOM 1520 C C . ASP A 1 187 ? -12.384 -12.997 -2.664 1.00 61.69 187 ASP A C 1
ATOM 1522 O O . ASP A 1 187 ? -11.412 -12.413 -3.160 1.00 61.69 187 ASP A O 1
ATOM 1526 N N . PRO A 1 188 ? -13.607 -12.428 -2.665 1.00 60.53 188 PRO A N 1
ATOM 1527 C CA . PRO A 1 188 ? -13.878 -11.131 -3.280 1.00 60.53 188 PRO A CA 1
ATOM 1528 C C . PRO A 1 188 ? -13.076 -9.985 -2.645 1.00 60.53 188 PRO A C 1
ATOM 1530 O O . PRO A 1 188 ? -12.810 -8.992 -3.322 1.00 60.53 188 PRO A O 1
ATOM 1533 N N . LEU A 1 189 ? -12.625 -10.125 -1.394 1.00 59.84 189 LEU A N 1
ATOM 1534 C CA . LEU A 1 189 ? -11.748 -9.159 -0.732 1.00 59.84 189 LEU A CA 1
ATOM 1535 C C . LEU A 1 189 ? -10.290 -9.293 -1.177 1.00 59.84 189 LEU A C 1
ATOM 1537 O O . LEU A 1 189 ? -9.560 -8.305 -1.227 1.00 59.84 189 LEU A O 1
ATOM 1541 N N . MET A 1 190 ? -9.881 -10.505 -1.552 1.00 57.94 190 MET A N 1
ATOM 1542 C CA . MET A 1 190 ? -8.545 -10.776 -2.071 1.00 57.94 190 MET A CA 1
ATOM 1543 C C . MET A 1 190 ? -8.429 -10.505 -3.562 1.00 57.94 190 MET A C 1
ATOM 1545 O O . MET A 1 190 ? -7.301 -10.424 -4.026 1.00 57.94 190 MET A O 1
ATOM 1549 N N . SER A 1 191 ? -9.535 -10.279 -4.294 1.00 56.97 191 SER A N 1
ATOM 1550 C CA . SER A 1 191 ? -9.511 -9.699 -5.655 1.00 56.97 191 SER A CA 1
ATOM 1551 C C . SER A 1 191 ? -8.725 -8.377 -5.719 1.00 56.97 191 SER A C 1
ATOM 1553 O O . SER A 1 191 ? -8.245 -7.965 -6.775 1.00 56.97 191 SER A O 1
ATOM 1555 N N . TRP A 1 192 ? -8.559 -7.726 -4.568 1.00 70.31 192 TRP A N 1
ATOM 1556 C CA . TRP A 1 192 ? -7.765 -6.529 -4.367 1.00 70.31 192 TRP A CA 1
ATOM 1557 C C . TRP A 1 192 ? -6.314 -6.837 -4.003 1.00 70.31 192 TRP A C 1
ATOM 1559 O O . TRP A 1 192 ? -5.963 -7.907 -3.510 1.00 70.31 192 TRP A O 1
ATOM 1569 N N . THR A 1 193 ? -5.433 -5.855 -4.189 1.00 82.81 193 THR A N 1
ATOM 1570 C CA . THR A 1 193 ? -4.109 -5.934 -3.568 1.00 82.81 193 THR A CA 1
ATOM 1571 C C . THR A 1 193 ? -4.264 -5.893 -2.043 1.00 82.81 193 THR A C 1
ATOM 1573 O O . THR A 1 193 ? -5.135 -5.203 -1.516 1.00 82.81 193 THR A O 1
ATOM 1576 N N . GLU A 1 194 ? -3.394 -6.587 -1.304 1.00 87.62 194 GLU A N 1
ATOM 1577 C CA . GLU A 1 194 ? -3.456 -6.619 0.169 1.00 87.62 194 GLU A CA 1
ATOM 1578 C C . GLU A 1 194 ? -3.419 -5.210 0.803 1.00 87.62 194 GLU A C 1
ATOM 1580 O O . GLU A 1 194 ? -3.960 -4.988 1.884 1.00 87.62 194 GLU A O 1
ATOM 1585 N N . ALA A 1 195 ? -2.786 -4.242 0.132 1.00 89.62 195 ALA A N 1
ATOM 1586 C CA . ALA A 1 195 ? -2.742 -2.848 0.568 1.00 89.62 195 ALA A CA 1
ATOM 1587 C C . ALA A 1 195 ? -4.073 -2.106 0.352 1.00 89.62 195 ALA A C 1
ATOM 1589 O O . ALA A 1 195 ? -4.466 -1.310 1.203 1.00 89.62 195 ALA A O 1
ATOM 1590 N N . HIS A 1 196 ? -4.780 -2.403 -0.737 1.00 88.69 196 HIS A N 1
ATOM 1591 C CA . HIS A 1 196 ? -6.115 -1.871 -1.000 1.00 88.69 196 HIS A CA 1
ATOM 1592 C C . HIS A 1 196 ? -7.175 -2.519 -0.098 1.00 88.69 196 HIS A C 1
ATOM 1594 O O . HIS A 1 196 ? -8.037 -1.839 0.444 1.00 88.69 196 HIS A O 1
ATOM 1600 N N . ALA A 1 197 ? -7.059 -3.819 0.188 1.00 87.81 197 ALA A N 1
ATOM 1601 C CA . ALA A 1 197 ? -7.922 -4.488 1.164 1.00 87.81 197 ALA A CA 1
ATOM 1602 C C . ALA A 1 197 ? -7.907 -3.789 2.538 1.00 87.81 197 ALA A C 1
ATOM 1604 O O . ALA A 1 197 ? -8.951 -3.594 3.161 1.00 87.81 197 ALA A O 1
ATOM 1605 N N . VAL A 1 198 ? -6.727 -3.351 2.993 1.00 90.31 198 VAL A N 1
ATOM 1606 C CA . VAL A 1 198 ? -6.567 -2.573 4.231 1.00 90.31 198 VAL A CA 1
ATOM 1607 C C . VAL A 1 198 ? -7.345 -1.261 4.187 1.00 90.31 198 VAL A C 1
ATOM 1609 O O . VAL A 1 198 ? -8.000 -0.918 5.170 1.00 90.31 198 VAL A O 1
ATOM 1612 N N . SER A 1 199 ? -7.266 -0.520 3.084 1.00 90.06 199 SER A N 1
ATOM 1613 C CA . SER A 1 199 ? -7.888 0.798 2.976 1.00 90.06 199 SER A CA 1
ATOM 1614 C C . SER A 1 199 ? -9.414 0.702 2.888 1.00 90.06 199 SER A C 1
ATOM 1616 O O . SER A 1 199 ? -10.106 1.450 3.579 1.00 90.06 199 SER A O 1
ATOM 1618 N N . VAL A 1 200 ? -9.948 -0.283 2.159 1.00 88.12 200 VAL A N 1
ATOM 1619 C CA . VAL A 1 200 ? -11.395 -0.532 2.090 1.00 88.12 200 VAL A CA 1
ATOM 1620 C C . VAL A 1 200 ? -11.941 -0.992 3.445 1.00 88.12 200 VAL A C 1
ATOM 1622 O O . VAL A 1 200 ? -12.969 -0.491 3.903 1.00 88.12 200 VAL A O 1
ATOM 1625 N N . LEU A 1 201 ? -11.240 -1.893 4.145 1.00 88.75 201 LEU A N 1
ATOM 1626 C CA . LEU A 1 201 ? -11.630 -2.304 5.500 1.00 88.75 201 LEU A CA 1
ATOM 1627 C C . LEU A 1 201 ? -11.543 -1.154 6.511 1.00 88.75 201 LEU A C 1
ATOM 1629 O O . LEU A 1 201 ? -12.315 -1.137 7.473 1.00 88.75 201 LEU A O 1
ATOM 1633 N N . TRP A 1 202 ? -10.620 -0.210 6.312 1.00 90.94 202 TRP A N 1
ATOM 1634 C CA . TRP A 1 202 ? -10.510 0.995 7.131 1.00 90.94 202 TRP A CA 1
ATOM 1635 C C . TRP A 1 202 ? -11.688 1.942 6.910 1.00 90.94 202 TRP A C 1
ATOM 1637 O O . TRP A 1 202 ? -12.330 2.341 7.878 1.00 90.94 202 TRP A O 1
ATOM 1647 N N . ALA A 1 203 ? -12.014 2.243 5.650 1.00 87.94 203 ALA A N 1
ATOM 1648 C CA . ALA A 1 203 ? -13.169 3.063 5.288 1.00 87.94 203 ALA A CA 1
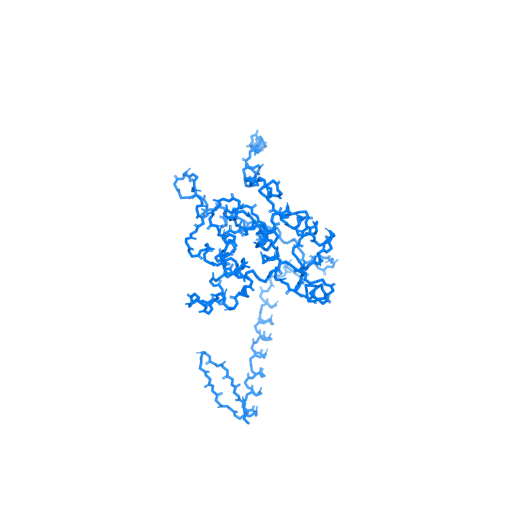ATOM 1649 C C . ALA A 1 203 ? -14.489 2.451 5.794 1.00 87.94 203 ALA A C 1
ATOM 1651 O O . ALA A 1 203 ? -15.369 3.162 6.266 1.00 87.94 203 ALA A O 1
ATOM 1652 N N . ALA A 1 204 ? -14.601 1.119 5.787 1.00 85.81 204 ALA A N 1
ATOM 1653 C CA . ALA A 1 204 ? -15.753 0.397 6.329 1.00 85.81 204 ALA A CA 1
ATOM 1654 C C . ALA A 1 204 ? -15.782 0.298 7.873 1.00 85.81 204 ALA A C 1
ATOM 1656 O O . ALA A 1 204 ? -16.642 -0.392 8.424 1.00 85.81 204 ALA A O 1
ATOM 1657 N N . GLY A 1 205 ? -14.811 0.879 8.589 1.00 87.75 205 GLY A N 1
ATOM 1658 C CA . GLY A 1 205 ? -14.711 0.807 10.054 1.00 87.75 205 GLY A CA 1
ATOM 1659 C C . GLY A 1 205 ? -14.383 -0.587 10.616 1.00 87.75 205 GLY A C 1
ATOM 1660 O O . GLY A 1 205 ? -14.401 -0.799 11.830 1.00 87.75 205 GLY A O 1
ATOM 1661 N N . ARG A 1 206 ? -14.062 -1.566 9.759 1.00 88.69 206 ARG A N 1
ATOM 1662 C CA . ARG A 1 206 ? -13.712 -2.945 10.153 1.00 88.69 206 ARG A CA 1
ATOM 1663 C C . ARG A 1 206 ? -12.249 -3.068 10.573 1.00 88.69 206 ARG A C 1
ATOM 1665 O O . ARG A 1 206 ? -11.911 -3.934 11.389 1.00 88.69 206 ARG A O 1
ATOM 1672 N N . LEU A 1 207 ? -11.393 -2.191 10.059 1.00 89.19 207 LEU A N 1
ATOM 1673 C CA . LEU A 1 207 ? -10.022 -1.987 10.502 1.00 89.19 207 LEU A CA 1
ATOM 1674 C C . LEU A 1 207 ? -9.897 -0.572 11.083 1.00 89.19 207 LEU A C 1
ATOM 1676 O O . LEU A 1 207 ? -10.297 0.407 10.477 1.00 89.19 207 LEU A O 1
ATOM 1680 N N . THR A 1 208 ? -9.336 -0.470 12.278 1.00 90.88 208 THR A N 1
ATOM 1681 C CA . THR A 1 208 ? -9.125 0.801 12.995 1.00 90.88 208 THR A CA 1
ATOM 1682 C C . THR A 1 208 ? -7.720 0.877 13.591 1.00 90.88 208 THR A C 1
ATOM 1684 O O . THR A 1 208 ? -6.997 -0.126 13.632 1.00 90.88 208 THR A O 1
ATOM 1687 N N . SER A 1 209 ? -7.342 2.045 14.117 1.00 90.38 209 SER A N 1
ATOM 1688 C CA . SER A 1 209 ? -6.017 2.345 14.689 1.00 90.38 209 SER A CA 1
ATOM 1689 C C . SER A 1 209 ? -5.528 1.365 15.768 1.00 90.38 209 SER A C 1
ATOM 1691 O O . SER A 1 209 ? -4.310 1.198 15.920 1.00 90.38 209 SER A O 1
ATOM 1693 N N . ARG A 1 210 ? -6.448 0.688 16.473 1.00 90.75 210 ARG A N 1
ATOM 1694 C CA . ARG A 1 210 ? -6.155 -0.337 17.495 1.00 90.75 210 ARG A CA 1
ATOM 1695 C C . ARG A 1 210 ? -5.530 -1.612 16.926 1.00 90.75 210 ARG A C 1
ATOM 1697 O O . ARG A 1 210 ? -4.790 -2.293 17.622 1.00 90.75 210 ARG A O 1
ATOM 1704 N N . HIS A 1 211 ? -5.805 -1.930 15.662 1.00 89.06 211 HIS A N 1
ATOM 1705 C CA . HIS A 1 211 ? -5.292 -3.142 15.013 1.00 89.06 211 HIS A CA 1
ATOM 1706 C C . HIS A 1 211 ? -3.910 -2.926 14.391 1.00 89.06 211 HIS A C 1
ATOM 1708 O O . HIS A 1 211 ? -3.263 -3.880 13.969 1.00 89.06 211 HIS A O 1
ATOM 1714 N N . VAL A 1 212 ? -3.463 -1.671 14.315 1.00 87.56 212 VAL A N 1
ATOM 1715 C CA . VAL A 1 212 ? -2.169 -1.314 13.746 1.00 87.56 212 VAL A CA 1
ATOM 1716 C C . VAL A 1 212 ? -1.124 -1.374 14.856 1.00 87.56 212 VAL A C 1
ATOM 1718 O O . VAL A 1 212 ? -1.229 -0.594 15.817 1.00 87.56 212 VAL A O 1
ATOM 1721 N N . PRO A 1 213 ? -0.103 -2.245 14.737 1.00 79.06 213 PRO A N 1
ATOM 1722 C CA . PRO A 1 213 ? 0.892 -2.414 15.781 1.00 79.06 213 PRO A CA 1
ATOM 1723 C C . PRO A 1 213 ? 1.547 -1.068 16.085 1.00 79.06 213 PRO A C 1
ATOM 1725 O O . PRO A 1 213 ? 1.837 -0.270 15.186 1.00 79.06 213 PRO A O 1
ATOM 1728 N N . GLN A 1 214 ? 1.776 -0.789 17.368 1.00 74.38 214 GLN A N 1
ATOM 1729 C CA . GLN A 1 214 ? 2.633 0.333 17.725 1.00 74.38 214 GLN A CA 1
ATOM 1730 C C . GLN A 1 214 ? 3.985 0.100 17.056 1.00 74.38 214 GLN A C 1
ATOM 1732 O O . GLN A 1 214 ? 4.544 -0.996 17.153 1.00 74.38 214 GLN A O 1
ATOM 1737 N N . THR A 1 215 ? 4.500 1.115 16.362 1.00 65.06 215 THR A N 1
ATOM 1738 C CA . THR A 1 215 ? 5.824 1.079 15.743 1.00 65.06 215 THR A CA 1
ATOM 1739 C C . THR A 1 215 ? 6.871 1.039 16.852 1.00 65.06 215 THR A C 1
ATOM 1741 O O . THR A 1 215 ? 7.512 2.038 17.172 1.00 65.06 215 THR A O 1
ATOM 1744 N N . ARG A 1 216 ? 7.034 -0.115 17.504 1.00 53.44 216 ARG A N 1
ATOM 1745 C CA . ARG A 1 216 ? 8.176 -0.382 18.364 1.00 53.44 216 ARG A CA 1
ATOM 1746 C C . ARG A 1 216 ? 9.346 -0.450 17.415 1.00 53.44 216 ARG A C 1
ATOM 1748 O O . ARG A 1 216 ? 9.504 -1.433 16.698 1.00 53.44 216 ARG A O 1
ATOM 1755 N N . ASN A 1 217 ? 10.111 0.634 17.374 1.00 48.50 217 ASN A N 1
ATOM 1756 C CA . ASN A 1 217 ? 11.352 0.759 16.631 1.00 48.50 217 ASN A CA 1
ATOM 1757 C C . ASN A 1 217 ? 12.221 -0.481 16.923 1.00 48.50 217 ASN A C 1
ATOM 1759 O O . ASN A 1 217 ? 12.971 -0.509 17.901 1.00 48.50 217 ASN A O 1
ATOM 1763 N N . ARG A 1 218 ? 12.107 -1.543 16.108 1.00 46.47 218 ARG A N 1
ATOM 1764 C CA . ARG A 1 218 ? 12.864 -2.799 16.286 1.00 46.47 218 ARG A CA 1
ATOM 1765 C C . ARG A 1 218 ? 14.371 -2.540 16.206 1.00 46.47 218 ARG A C 1
ATOM 1767 O O . ARG A 1 218 ? 15.156 -3.320 16.736 1.00 46.47 218 ARG A O 1
ATOM 1774 N N . TYR A 1 219 ? 14.764 -1.406 15.624 1.00 44.78 219 TYR A N 1
ATOM 1775 C CA . TYR A 1 219 ? 16.131 -0.899 15.612 1.00 44.78 219 TYR A CA 1
ATOM 1776 C C . TYR A 1 219 ? 16.659 -0.452 16.982 1.00 44.78 219 TYR A C 1
ATOM 1778 O O . TYR A 1 219 ? 17.863 -0.546 17.206 1.00 44.78 219 TYR A O 1
ATOM 1786 N N . ARG A 1 220 ? 15.804 -0.017 17.921 1.00 42.91 220 ARG A N 1
ATOM 1787 C CA . ARG A 1 220 ? 16.259 0.482 19.232 1.00 42.91 220 ARG A CA 1
ATOM 1788 C C . ARG A 1 220 ? 16.715 -0.652 20.159 1.00 42.91 220 ARG A C 1
ATOM 1790 O O . ARG A 1 220 ? 17.670 -0.475 20.899 1.00 42.91 220 ARG A O 1
ATOM 1797 N N . ARG A 1 221 ? 16.105 -1.842 20.068 1.00 39.53 221 ARG A N 1
ATOM 1798 C CA . ARG A 1 221 ? 16.401 -2.976 20.972 1.00 39.53 221 ARG A CA 1
ATOM 1799 C C . ARG A 1 221 ? 17.629 -3.817 20.610 1.00 39.53 221 ARG A C 1
ATOM 1801 O O . ARG A 1 221 ? 18.076 -4.590 21.443 1.00 39.53 221 ARG A O 1
ATOM 1808 N N . ARG A 1 222 ? 18.203 -3.689 19.408 1.00 42.66 222 ARG A N 1
ATOM 1809 C CA . ARG A 1 222 ? 19.424 -4.443 19.035 1.00 42.66 222 ARG A CA 1
ATOM 1810 C C . ARG A 1 222 ? 20.733 -3.709 19.345 1.00 42.66 222 ARG A C 1
ATOM 1812 O O . ARG A 1 222 ? 21.787 -4.210 18.974 1.00 42.66 222 ARG A O 1
ATOM 1819 N N . ARG A 1 223 ? 20.679 -2.533 19.981 1.00 42.88 223 ARG A N 1
ATOM 1820 C CA . ARG A 1 223 ? 21.855 -1.675 20.211 1.00 42.88 223 ARG A CA 1
ATOM 1821 C C . ARG A 1 223 ? 22.199 -1.423 21.681 1.00 42.88 223 ARG A C 1
ATOM 1823 O O . ARG A 1 223 ? 23.146 -0.698 21.935 1.00 42.88 223 ARG A O 1
ATOM 1830 N N . THR A 1 224 ? 21.458 -2.007 22.621 1.00 40.66 224 THR A N 1
ATOM 1831 C CA . THR A 1 224 ? 21.654 -1.800 24.068 1.00 40.66 224 THR A CA 1
ATOM 1832 C C . THR A 1 224 ? 21.995 -3.088 24.814 1.00 40.66 224 THR A C 1
ATOM 1834 O O . THR A 1 224 ? 21.633 -3.232 25.974 1.00 40.66 224 THR A O 1
ATOM 1837 N N . LYS A 1 225 ? 22.686 -4.034 24.171 1.00 36.88 225 LYS A N 1
ATOM 1838 C CA . LYS A 1 225 ? 23.656 -4.824 24.930 1.00 36.88 225 LYS A CA 1
ATOM 1839 C C . LYS A 1 225 ? 25.006 -4.157 24.679 1.00 36.88 225 LYS A C 1
ATOM 1841 O O . LYS A 1 225 ? 25.481 -4.249 23.544 1.00 36.88 225 LYS A O 1
ATOM 1846 N N . PRO A 1 226 ? 25.572 -3.419 25.650 1.00 41.34 226 PRO A N 1
ATOM 1847 C CA . PRO A 1 226 ? 27.011 -3.250 25.651 1.00 41.34 226 PRO A CA 1
ATOM 1848 C C . PRO A 1 226 ? 27.583 -4.667 25.611 1.00 41.34 226 PRO A C 1
ATOM 1850 O O . PRO A 1 226 ? 27.162 -5.539 26.367 1.00 41.34 226 PRO A O 1
ATOM 1853 N N . THR A 1 227 ? 28.449 -4.939 24.647 1.00 48.66 227 THR A N 1
ATOM 1854 C CA . THR A 1 227 ? 29.392 -6.046 24.761 1.00 48.66 227 THR A CA 1
ATOM 1855 C C . THR A 1 227 ? 30.252 -5.744 25.982 1.00 48.66 227 THR A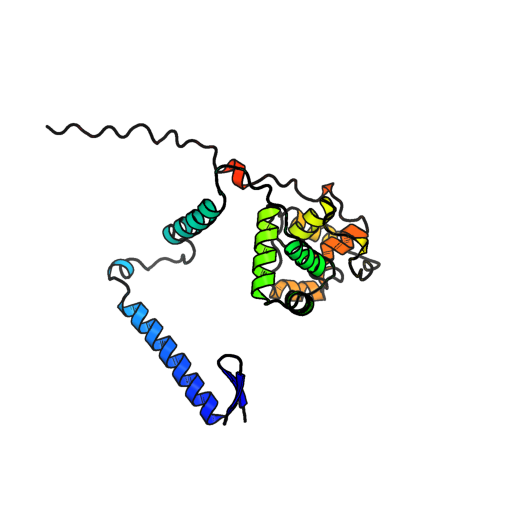 C 1
ATOM 1857 O O . THR A 1 227 ? 31.234 -5.017 25.867 1.00 48.66 227 THR A O 1
ATOM 1860 N N . GLU A 1 228 ? 29.838 -6.241 27.147 1.00 46.06 228 GLU A N 1
ATOM 1861 C CA . GLU A 1 228 ? 30.676 -6.311 28.351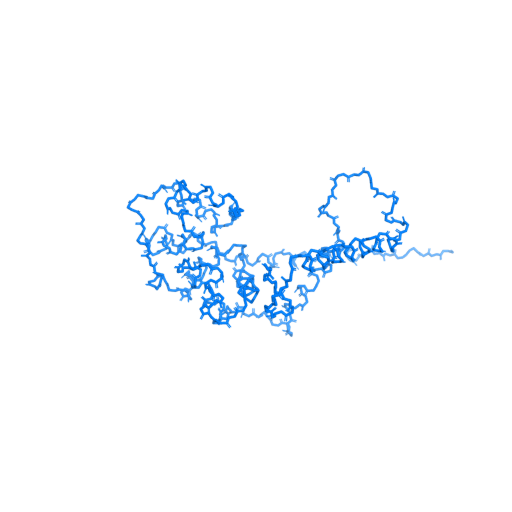 1.00 46.06 228 GLU A CA 1
ATOM 1862 C C . GLU A 1 228 ? 31.904 -7.214 28.113 1.00 46.06 228 GLU A C 1
ATOM 1864 O O . GLU A 1 228 ? 32.906 -7.090 28.802 1.00 46.06 228 GLU A O 1
ATOM 1869 N N . ASP A 1 229 ? 31.915 -7.997 27.030 1.00 47.69 229 ASP A N 1
ATOM 1870 C CA . ASP A 1 229 ? 33.024 -8.888 26.660 1.00 47.69 229 ASP A CA 1
ATOM 1871 C C . ASP A 1 229 ? 34.218 -8.190 25.968 1.00 47.69 229 ASP A C 1
ATOM 1873 O O . ASP A 1 229 ? 35.120 -8.854 25.462 1.00 47.69 229 ASP A O 1
ATOM 1877 N N . ALA A 1 230 ? 34.253 -6.853 25.895 1.00 47.50 230 ALA A N 1
ATOM 1878 C CA . ALA A 1 230 ? 35.374 -6.127 25.277 1.00 47.50 230 ALA A CA 1
ATOM 1879 C C . ALA A 1 230 ? 36.549 -5.841 26.237 1.00 47.50 230 ALA A C 1
ATOM 1881 O O . ALA A 1 230 ? 37.547 -5.262 25.813 1.00 47.50 230 ALA A O 1
ATOM 1882 N N . ALA A 1 231 ? 36.461 -6.242 27.508 1.00 51.72 231 ALA A N 1
ATOM 1883 C CA . ALA A 1 231 ? 37.463 -5.931 28.526 1.00 51.72 231 ALA A CA 1
ATOM 1884 C C . ALA A 1 231 ? 37.985 -7.188 29.237 1.00 51.72 231 ALA A C 1
ATOM 1886 O O . ALA A 1 231 ? 37.782 -7.341 30.434 1.00 51.72 231 ALA A O 1
ATOM 1887 N N . THR A 1 232 ? 38.648 -8.101 28.519 1.00 51.78 232 THR A N 1
ATOM 1888 C CA . THR A 1 232 ? 39.666 -9.022 29.087 1.00 51.78 232 THR A CA 1
ATOM 1889 C C . THR A 1 232 ? 40.355 -9.830 27.980 1.00 51.78 232 THR A C 1
ATOM 1891 O O . THR A 1 232 ? 40.170 -11.029 27.834 1.00 51.78 232 THR A O 1
ATOM 1894 N N . TRP A 1 233 ? 41.202 -9.175 27.188 1.00 44.31 233 TRP A N 1
ATOM 1895 C CA . TRP A 1 233 ? 42.318 -9.866 26.534 1.00 44.31 233 TRP A CA 1
ATOM 1896 C C . TRP A 1 233 ? 43.600 -9.302 27.139 1.00 44.31 233 TRP A C 1
ATOM 1898 O O . TRP A 1 233 ? 44.144 -8.310 26.663 1.00 44.31 233 TRP A O 1
ATOM 1908 N N . LYS A 1 234 ? 44.040 -9.894 28.256 1.00 45.94 234 LYS A N 1
ATOM 1909 C CA . LYS A 1 234 ? 45.421 -9.736 28.720 1.00 45.94 234 LYS A CA 1
ATOM 1910 C C . LYS A 1 234 ? 46.297 -10.537 27.757 1.00 45.94 234 LYS A C 1
ATOM 1912 O O . LYS A 1 234 ? 46.076 -11.733 27.590 1.00 45.94 234 LYS A O 1
ATOM 1917 N N . ALA A 1 235 ? 47.247 -9.873 27.106 1.00 45.62 235 ALA A N 1
ATOM 1918 C CA . ALA A 1 235 ? 48.288 -10.553 26.348 1.00 45.62 235 ALA A CA 1
ATOM 1919 C C . ALA A 1 235 ? 49.121 -11.432 27.304 1.00 45.62 235 ALA A C 1
ATOM 1921 O O . ALA A 1 235 ? 49.414 -10.978 28.416 1.00 45.62 235 ALA A O 1
ATOM 1922 N N . PRO A 1 236 ? 49.493 -12.668 26.926 1.00 49.06 236 PRO A N 1
ATOM 1923 C CA . PRO A 1 236 ? 50.453 -13.439 27.700 1.00 49.06 236 PRO A CA 1
ATOM 1924 C C . PRO A 1 236 ? 51.814 -12.735 27.651 1.00 49.06 236 PRO A C 1
ATOM 1926 O O . PRO A 1 236 ? 52.303 -12.378 26.580 1.00 49.06 236 PRO A O 1
ATOM 1929 N N . ALA A 1 237 ? 52.401 -12.507 28.825 1.00 54.81 237 ALA A N 1
ATOM 1930 C CA . ALA A 1 237 ? 53.781 -12.071 28.947 1.00 54.81 237 ALA A CA 1
ATOM 1931 C C . ALA A 1 237 ? 54.682 -13.198 28.428 1.00 54.81 237 ALA A C 1
ATOM 1933 O O . ALA A 1 237 ? 54.640 -14.314 28.946 1.00 54.81 237 ALA A O 1
ATOM 1934 N N . HIS A 1 238 ? 55.443 -12.916 27.376 1.00 53.62 238 HIS A N 1
ATOM 1935 C CA . HIS A 1 238 ? 56.492 -13.807 26.903 1.00 53.62 238 HIS A CA 1
ATOM 1936 C C . HIS A 1 238 ? 57.691 -13.720 27.861 1.00 53.62 238 HIS A C 1
ATOM 1938 O O . HIS A 1 238 ? 58.168 -12.619 28.143 1.00 53.62 238 HIS A O 1
ATOM 1944 N N . LEU A 1 239 ? 58.110 -14.886 28.363 1.00 46.16 239 LEU A N 1
ATOM 1945 C CA . LEU A 1 239 ? 59.493 -15.189 28.744 1.00 46.16 239 LEU A CA 1
ATOM 1946 C C . LEU A 1 239 ? 60.329 -15.374 27.473 1.00 46.16 239 LEU A C 1
ATOM 1948 O O . LEU A 1 239 ? 59.757 -15.900 26.487 1.00 46.16 239 LEU A O 1
#

Solvent-accessible surface area (backbone atoms only — not comparable to full-atom values): 14361 Å² total; per-residue (Å²): 120,41,81,46,76,54,97,88,42,80,42,86,36,52,58,69,60,52,50,55,51,52,51,53,51,52,48,54,52,49,51,53,50,52,51,55,61,68,69,52,58,70,81,74,69,78,73,82,91,73,98,70,98,82,78,62,66,69,66,54,51,56,58,49,50,60,55,60,57,75,70,50,72,86,84,50,82,72,80,60,70,70,48,72,68,39,49,52,55,43,43,34,30,30,39,55,45,51,66,62,57,43,12,60,75,69,73,49,53,54,66,56,50,54,49,37,52,52,49,40,15,58,59,56,60,40,95,42,68,30,24,34,36,49,51,31,44,60,69,65,75,37,64,54,88,72,28,65,62,72,68,76,62,97,76,71,61,69,66,58,55,51,51,54,44,32,36,36,54,60,80,36,79,82,69,55,74,72,57,41,54,57,42,29,77,74,32,85,67,42,60,41,51,70,26,16,39,46,34,45,33,35,63,68,67,76,41,56,64,88,58,42,61,78,68,67,58,70,74,63,74,78,69,74,68,76,72,77,81,79,78,78,83,78,77,82,83,80,131